Protein AF-A0A0C2MZZ7-F1 (afdb_monomer)

Solvent-accessible surface area (backbone atoms only — not comparable to full-atom values): 11655 Å² total; per-residue (Å²): 93,42,81,42,84,56,94,49,72,68,59,16,51,52,43,16,50,56,38,22,68,76,40,70,79,83,64,80,64,39,96,65,27,15,50,76,59,73,41,75,36,74,39,94,74,30,38,38,40,39,39,51,42,62,76,90,67,34,74,51,47,54,72,71,56,45,56,50,32,58,76,76,57,47,49,12,35,38,42,50,78,45,64,66,79,82,49,58,69,52,52,53,54,34,50,54,48,44,49,59,17,58,68,50,61,53,59,48,6,46,74,60,23,37,73,34,65,48,66,41,77,92,61,78,49,48,82,41,80,76,21,74,37,52,72,67,35,35,50,56,40,50,54,58,54,66,73,55,74,70,84,61,75,76,68,78,76,49,97,65,75,73,80,77,70,69,48,88,68,82,71,87,55,78,68,56,68,70,53,60,65,56,56,57,56,52,54,48,54,54,52,36,63,75,65,71,59,76,133

Sequence (199 aa):
MGIGDAVEKNDAIILARDNAVKNLHKVPLQSNHSLIHRVKTKMNRLHISFDPRPDGYGLRCHRIIKSMCKVIGIRNLHARLLGNSRKTISIVQATIQAFATQETNEELAERTGCYVVQMKPEYFNLPEIVAIPSKENILRAKDRRNETFDYDFTRQLDPYQGLHRPKRVVLHDRTTKRWKGGVRRMRYIIKEVIRGRRY

Structure (mmCIF, N/CA/C/O backbone):
data_AF-A0A0C2MZZ7-F1
#
_entry.id   AF-A0A0C2MZZ7-F1
#
loop_
_atom_site.group_PDB
_atom_site.id
_atom_site.type_symbol
_atom_site.label_atom_id
_atom_site.label_alt_id
_atom_site.label_comp_id
_atom_site.label_asym_id
_atom_site.label_entity_id
_atom_site.label_seq_id
_atom_site.pdbx_PDB_ins_code
_atom_site.Cartn_x
_atom_site.Cartn_y
_atom_site.Cartn_z
_atom_site.occupancy
_atom_site.B_iso_or_equiv
_atom_site.auth_seq_id
_atom_site.auth_comp_id
_atom_site.auth_asym_id
_atom_site.auth_atom_id
_atom_site.pdbx_PDB_model_num
ATOM 1 N N . MET A 1 1 ? 7.486 -7.821 -6.786 1.00 85.31 1 MET A N 1
ATOM 2 C CA . MET A 1 1 ? 8.497 -7.080 -7.597 1.00 85.31 1 MET A CA 1
ATOM 3 C C . MET A 1 1 ? 9.627 -8.029 -7.942 1.00 85.31 1 MET A C 1
ATOM 5 O O . MET A 1 1 ? 10.094 -8.718 -7.046 1.00 85.31 1 MET A O 1
ATOM 9 N N . GLY A 1 2 ? 10.066 -8.059 -9.200 1.00 91.12 2 GLY A N 1
ATOM 10 C CA . GLY A 1 2 ? 11.205 -8.862 -9.646 1.00 91.12 2 GLY A CA 1
ATOM 11 C C . GLY A 1 2 ? 12.279 -7.987 -10.281 1.00 91.12 2 GLY A C 1
ATOM 12 O O . GLY A 1 2 ? 11.962 -6.980 -10.909 1.00 91.12 2 GLY A O 1
ATOM 13 N N . ILE A 1 3 ? 13.542 -8.358 -10.081 1.00 92.94 3 ILE A N 1
ATOM 14 C CA . ILE A 1 3 ? 14.684 -7.823 -10.828 1.00 92.94 3 ILE A CA 1
ATOM 15 C C . ILE A 1 3 ? 15.256 -9.009 -11.602 1.00 92.94 3 ILE A C 1
ATOM 17 O O . ILE A 1 3 ? 15.435 -10.079 -11.016 1.00 92.94 3 ILE A O 1
ATOM 21 N N . GLY A 1 4 ? 15.472 -8.829 -12.900 1.00 94.00 4 GLY A N 1
ATOM 22 C CA . GLY A 1 4 ? 16.166 -9.774 -13.767 1.00 94.00 4 GLY A CA 1
ATOM 23 C C . GLY A 1 4 ? 17.461 -9.134 -14.243 1.00 94.00 4 GLY A C 1
ATOM 24 O O . GLY A 1 4 ? 17.469 -7.944 -14.555 1.00 94.00 4 GLY A O 1
ATOM 25 N N . ASP A 1 5 ? 18.536 -9.908 -14.233 1.00 93.94 5 ASP A N 1
ATOM 26 C CA . ASP A 1 5 ? 19.850 -9.509 -14.723 1.00 93.94 5 ASP A CA 1
ATOM 27 C C . ASP A 1 5 ? 20.337 -10.624 -15.652 1.00 93.94 5 ASP A C 1
ATOM 29 O O . ASP A 1 5 ? 20.355 -11.788 -15.245 1.00 93.94 5 ASP A O 1
ATOM 33 N N . ALA A 1 6 ? 20.603 -10.284 -16.909 1.00 95.75 6 ALA A N 1
ATOM 34 C CA . ALA A 1 6 ? 21.007 -11.206 -17.966 1.00 95.75 6 ALA A CA 1
ATOM 35 C C . ALA A 1 6 ? 21.770 -10.435 -19.053 1.00 95.75 6 ALA A C 1
ATOM 37 O O . ALA A 1 6 ? 21.659 -9.211 -19.144 1.00 95.75 6 ALA A O 1
ATOM 38 N N . VAL A 1 7 ? 22.529 -11.158 -19.881 1.00 96.25 7 VAL A N 1
ATOM 39 C CA . VAL A 1 7 ? 23.299 -10.566 -20.987 1.00 96.25 7 VAL A CA 1
ATOM 40 C C . VAL A 1 7 ? 22.359 -10.036 -22.072 1.00 96.25 7 VAL A C 1
ATOM 42 O O . VAL A 1 7 ? 22.510 -8.902 -22.525 1.00 96.25 7 VAL A O 1
ATOM 45 N N . GLU A 1 8 ? 21.350 -10.827 -22.447 1.00 96.81 8 GLU A N 1
ATOM 46 C CA . GLU A 1 8 ? 20.324 -10.411 -23.397 1.00 96.81 8 GLU A CA 1
ATOM 47 C C . GLU A 1 8 ? 19.130 -9.737 -22.715 1.00 96.81 8 GLU A C 1
ATOM 49 O O . GLU A 1 8 ? 18.651 -10.129 -21.647 1.00 96.81 8 GLU A O 1
ATOM 54 N N . LYS A 1 9 ? 18.587 -8.720 -23.389 1.00 96.25 9 LYS A N 1
ATOM 55 C CA . LYS A 1 9 ? 17.468 -7.925 -22.873 1.00 96.25 9 LYS A CA 1
ATOM 56 C C . LYS A 1 9 ? 16.185 -8.746 -22.704 1.00 96.25 9 LYS A C 1
ATOM 58 O O . LYS A 1 9 ? 15.453 -8.520 -21.741 1.00 96.25 9 LYS A O 1
ATOM 63 N N . ASN A 1 10 ? 15.891 -9.655 -23.634 1.00 96.69 10 ASN A N 1
ATOM 64 C CA . ASN A 1 10 ? 14.658 -10.446 -23.606 1.00 96.69 10 ASN A CA 1
ATOM 65 C C . ASN A 1 10 ? 14.659 -11.415 -22.419 1.00 96.69 10 ASN A C 1
ATOM 67 O O . ASN A 1 10 ? 13.691 -11.454 -21.656 1.00 96.69 10 ASN A O 1
ATOM 71 N N . ASP A 1 11 ? 15.787 -12.082 -22.191 1.00 97.06 11 ASP A N 1
ATOM 72 C CA . ASP A 1 11 ? 15.981 -12.977 -21.051 1.00 97.06 11 ASP A CA 1
ATOM 73 C C . ASP A 1 11 ? 15.862 -12.235 -19.718 1.00 97.06 11 ASP A C 1
ATOM 75 O O . ASP A 1 11 ? 15.198 -12.709 -18.793 1.00 97.06 11 ASP A O 1
ATOM 79 N N . ALA A 1 12 ? 16.411 -11.017 -19.624 1.00 97.12 12 ALA A N 1
ATOM 80 C CA . ALA A 1 12 ? 16.273 -10.188 -18.428 1.00 97.12 12 ALA A CA 1
ATOM 81 C C . ALA A 1 12 ? 14.802 -9.843 -18.120 1.00 97.12 12 ALA A C 1
ATOM 83 O O . ALA A 1 12 ? 14.407 -9.809 -16.950 1.00 97.12 12 ALA A O 1
ATOM 84 N N . ILE A 1 13 ? 13.974 -9.611 -19.147 1.00 96.19 13 ILE A N 1
ATOM 85 C CA . ILE A 1 13 ? 12.538 -9.326 -18.988 1.00 96.19 13 ILE A CA 1
ATOM 86 C C . ILE A 1 13 ? 11.788 -10.570 -18.500 1.00 96.19 13 ILE A C 1
ATOM 88 O O . ILE A 1 13 ? 10.978 -10.460 -17.574 1.00 96.19 13 ILE A O 1
ATOM 92 N N . ILE A 1 14 ? 12.071 -11.741 -19.079 1.00 96.81 14 ILE A N 1
ATOM 93 C CA . ILE A 1 14 ? 11.469 -13.019 -18.667 1.00 96.81 14 ILE A CA 1
ATOM 94 C C . ILE A 1 14 ? 11.831 -13.308 -17.207 1.00 96.81 14 ILE A C 1
ATOM 96 O O . ILE A 1 14 ? 10.948 -13.494 -16.369 1.00 96.81 14 ILE 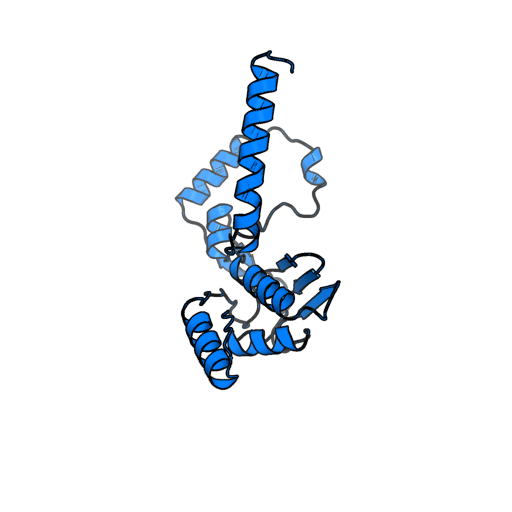A O 1
ATOM 100 N N . LEU A 1 15 ? 13.114 -13.198 -16.859 1.00 96.56 15 LEU A N 1
ATOM 101 C CA . LEU A 1 15 ? 13.585 -13.415 -15.494 1.00 96.56 15 LEU A CA 1
ATOM 102 C C . LEU A 1 15 ? 12.966 -12.416 -14.502 1.00 96.56 15 LEU A C 1
ATOM 104 O O . LEU A 1 15 ? 12.596 -12.779 -13.381 1.00 96.56 15 LEU A O 1
ATOM 108 N N . ALA A 1 16 ? 12.818 -11.148 -14.899 1.00 96.44 16 ALA A N 1
ATOM 109 C CA . ALA A 1 16 ? 12.157 -10.138 -14.077 1.00 96.44 16 ALA A CA 1
ATOM 110 C C . ALA A 1 16 ? 10.672 -10.465 -13.851 1.00 96.44 16 ALA A C 1
ATOM 112 O O . ALA A 1 16 ? 10.182 -10.292 -12.729 1.00 96.44 16 ALA A O 1
ATOM 113 N N . ARG A 1 17 ? 9.968 -10.960 -14.880 1.00 96.31 17 ARG A N 1
ATOM 114 C CA . ARG A 1 17 ? 8.571 -11.409 -14.792 1.00 96.31 17 ARG A CA 1
ATOM 115 C C . ARG A 1 17 ? 8.436 -12.583 -13.828 1.00 96.31 17 ARG A C 1
ATOM 117 O O . ARG A 1 17 ? 7.638 -12.498 -12.894 1.00 96.31 17 ARG A O 1
ATOM 124 N N . ASP A 1 18 ? 9.253 -13.617 -13.984 1.00 96.31 18 ASP A N 1
ATOM 125 C CA . ASP A 1 18 ? 9.196 -14.819 -13.143 1.00 96.31 18 ASP A CA 1
ATOM 126 C C . ASP A 1 18 ? 9.495 -14.492 -11.678 1.00 96.31 18 ASP A C 1
ATOM 128 O O . ASP A 1 18 ? 8.797 -14.928 -10.757 1.00 96.31 18 ASP A O 1
ATOM 132 N N . ASN A 1 19 ? 10.486 -13.628 -11.445 1.00 95.25 19 ASN A N 1
ATOM 133 C CA . ASN A 1 19 ? 10.791 -13.125 -10.110 1.00 95.25 19 ASN A CA 1
ATOM 134 C C . ASN A 1 19 ? 9.669 -12.243 -9.543 1.00 95.25 19 ASN A C 1
ATOM 136 O O . ASN A 1 19 ? 9.494 -12.186 -8.324 1.00 95.25 19 ASN A O 1
ATOM 140 N N . ALA A 1 20 ? 8.910 -11.535 -10.382 1.00 94.56 20 ALA A N 1
ATOM 141 C CA . ALA A 1 20 ? 7.782 -10.730 -9.927 1.00 94.56 20 ALA A CA 1
ATOM 142 C C . ALA A 1 20 ? 6.603 -11.602 -9.480 1.00 94.56 20 ALA A C 1
ATOM 144 O O . ALA A 1 20 ? 6.036 -11.310 -8.428 1.00 94.56 20 ALA A O 1
ATOM 145 N N . VAL A 1 21 ? 6.298 -12.674 -10.219 1.00 94.94 21 VAL A N 1
ATOM 146 C CA . VAL A 1 21 ? 5.237 -13.645 -9.886 1.00 94.94 21 VAL A CA 1
ATOM 147 C C . VAL A 1 21 ? 5.532 -14.357 -8.564 1.00 94.94 21 VAL A C 1
ATOM 149 O O . VAL A 1 21 ? 4.640 -14.530 -7.741 1.00 94.94 21 VAL A O 1
ATOM 152 N N . LYS A 1 22 ? 6.798 -14.693 -8.300 1.00 93.19 22 LYS A N 1
ATOM 153 C CA . LYS A 1 22 ? 7.211 -15.297 -7.019 1.00 93.19 22 LYS A CA 1
ATOM 154 C C . LYS A 1 22 ? 7.076 -14.344 -5.824 1.00 93.19 22 LYS A C 1
ATOM 156 O O . LYS A 1 22 ? 6.935 -14.794 -4.694 1.00 93.19 22 LYS A O 1
ATOM 161 N N . ASN A 1 23 ? 7.129 -13.031 -6.060 1.00 90.50 23 ASN A N 1
ATOM 162 C CA . ASN A 1 23 ? 7.121 -11.991 -5.026 1.00 90.50 23 ASN A CA 1
ATOM 163 C C . ASN A 1 23 ? 5.853 -11.126 -5.117 1.00 90.50 23 ASN A C 1
ATOM 165 O O . ASN A 1 23 ? 5.934 -9.904 -5.328 1.00 90.50 23 ASN A O 1
ATOM 169 N N . LEU A 1 24 ? 4.692 -11.772 -5.003 1.00 91.00 24 LEU A N 1
ATOM 170 C CA . LEU A 1 24 ? 3.387 -11.117 -4.942 1.00 91.00 24 LEU A CA 1
ATOM 171 C C . LEU A 1 24 ? 3.045 -10.700 -3.508 1.00 91.00 24 LEU A C 1
ATOM 173 O O . LEU A 1 24 ? 3.365 -11.388 -2.542 1.00 91.00 24 LEU A O 1
ATOM 177 N N . HIS A 1 25 ? 2.372 -9.559 -3.381 1.00 90.06 25 HIS A N 1
ATOM 178 C CA . HIS A 1 25 ? 1.910 -9.025 -2.103 1.00 90.06 25 HIS A CA 1
ATOM 179 C C . HIS A 1 25 ? 0.413 -8.740 -2.190 1.00 90.06 25 HIS A C 1
ATOM 181 O O . 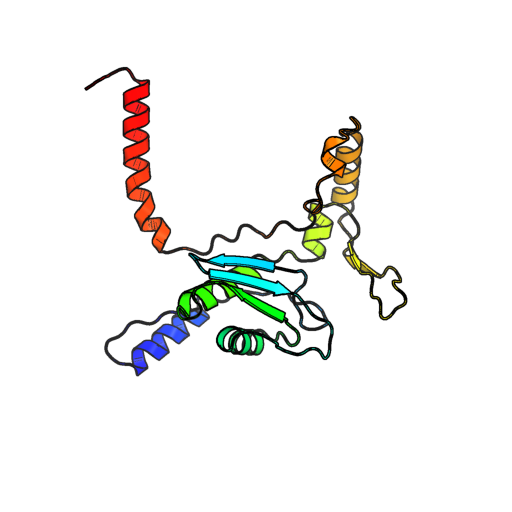HIS A 1 25 ? -0.034 -8.071 -3.121 1.00 90.06 25 HIS A O 1
ATOM 187 N N . LYS A 1 26 ? -0.352 -9.224 -1.206 1.00 90.75 26 LYS A N 1
ATOM 188 C CA . LYS A 1 26 ? -1.771 -8.889 -1.061 1.00 90.75 26 LYS A CA 1
ATOM 189 C C . LYS A 1 26 ? -1.886 -7.511 -0.410 1.00 90.75 26 LYS A C 1
ATOM 191 O O . LYS A 1 26 ? -1.340 -7.300 0.670 1.00 90.75 26 LYS A O 1
ATOM 196 N N . VAL A 1 27 ? -2.586 -6.591 -1.067 1.00 91.44 27 VAL A N 1
ATOM 197 C CA . VAL A 1 27 ? -2.843 -5.238 -0.556 1.00 91.44 27 VAL A CA 1
ATOM 198 C C . VAL A 1 27 ? -4.312 -5.142 -0.146 1.00 91.44 27 VAL A C 1
ATOM 200 O O . VAL A 1 27 ? -5.172 -5.369 -0.998 1.00 91.44 27 VAL A O 1
ATOM 203 N N . PRO A 1 28 ? -4.629 -4.830 1.124 1.00 90.81 28 PRO A N 1
ATOM 204 C CA . PRO A 1 28 ? -6.008 -4.615 1.539 1.00 90.81 28 PRO A CA 1
ATOM 205 C C . PRO A 1 28 ? -6.507 -3.248 1.047 1.00 90.81 28 PRO A C 1
ATOM 207 O O . PRO A 1 28 ? -5.863 -2.221 1.275 1.00 90.81 28 PRO A O 1
ATOM 210 N N . LEU A 1 29 ? -7.661 -3.232 0.381 1.00 91.19 29 LEU A N 1
ATOM 211 C CA . LEU A 1 29 ? -8.296 -2.027 -0.160 1.00 91.19 29 LEU A CA 1
ATOM 212 C C . LEU A 1 29 ? -9.632 -1.760 0.537 1.00 91.19 29 LEU A C 1
ATOM 214 O O . LEU A 1 29 ? -10.289 -2.689 1.001 1.00 91.19 29 LEU A O 1
ATOM 218 N N . GLN A 1 30 ? -10.029 -0.490 0.592 1.00 87.81 30 GLN A N 1
ATOM 219 C CA . GLN A 1 30 ? -11.383 -0.089 0.988 1.00 87.81 30 GLN A CA 1
ATOM 220 C C . GLN A 1 30 ? -12.371 -0.210 -0.181 1.00 87.81 30 GLN A C 1
ATOM 222 O O . GLN A 1 30 ? -11.968 -0.275 -1.344 1.00 87.81 30 GLN A O 1
ATOM 227 N N . SER A 1 31 ? -13.673 -0.158 0.120 1.00 84.69 31 SER A N 1
ATOM 228 C CA . SER A 1 31 ? -14.767 -0.245 -0.863 1.00 84.69 31 SER A CA 1
ATOM 229 C C . SER A 1 31 ? -14.697 0.825 -1.965 1.00 84.69 31 SER A C 1
ATOM 231 O O . SER A 1 31 ? -15.055 0.570 -3.108 1.00 84.69 31 SER A O 1
ATOM 233 N N . ASN A 1 32 ? -14.151 2.004 -1.660 1.00 85.81 32 ASN A N 1
ATOM 234 C CA . ASN A 1 32 ? -13.896 3.103 -2.607 1.00 85.81 32 ASN A CA 1
ATOM 235 C C . ASN A 1 32 ? -12.618 2.904 -3.458 1.00 85.81 32 ASN A C 1
ATOM 237 O O . ASN A 1 32 ? -12.120 3.830 -4.103 1.00 85.81 32 ASN A O 1
ATOM 241 N N . HIS A 1 33 ? -12.028 1.702 -3.442 1.00 90.75 33 HIS A N 1
ATOM 242 C CA . HIS A 1 33 ? -10.764 1.388 -4.115 1.00 90.75 33 HIS A CA 1
ATOM 243 C C . HIS A 1 33 ? -9.623 2.361 -3.751 1.00 90.75 33 HIS A C 1
ATOM 245 O O . HIS A 1 33 ? -8.822 2.763 -4.605 1.00 90.75 33 HIS A O 1
ATOM 251 N N . SER A 1 34 ? -9.575 2.753 -2.478 1.00 93.81 34 SER A N 1
ATOM 252 C CA . SER A 1 34 ? -8.550 3.598 -1.860 1.00 93.81 34 SER A CA 1
ATOM 253 C C . SER A 1 34 ? -7.799 2.814 -0.774 1.00 93.81 34 SER A C 1
ATOM 255 O O . SER A 1 34 ? -8.132 1.664 -0.464 1.00 93.81 34 SER A O 1
ATOM 257 N N . LEU A 1 35 ? -6.766 3.428 -0.193 1.00 93.19 35 LEU A N 1
ATOM 258 C CA . LEU A 1 35 ? -6.081 2.869 0.981 1.00 93.19 35 LEU A CA 1
ATOM 259 C C . LEU A 1 35 ? -6.936 3.046 2.241 1.00 93.19 35 LEU A C 1
ATOM 261 O O . LEU A 1 35 ? -7.735 3.971 2.325 1.00 93.19 35 LEU A O 1
ATOM 265 N N . ILE A 1 36 ? -6.717 2.203 3.253 1.00 91.50 36 ILE A N 1
ATOM 266 C CA . ILE A 1 36 ? -7.482 2.255 4.511 1.00 91.50 36 ILE A CA 1
ATOM 267 C C . ILE A 1 36 ? -7.149 3.493 5.340 1.00 91.50 36 ILE A C 1
ATOM 269 O O . ILE A 1 36 ? -8.036 4.142 5.885 1.00 91.50 36 ILE A O 1
ATOM 273 N N . HIS A 1 37 ? -5.866 3.823 5.437 1.00 89.69 37 HIS A N 1
ATOM 274 C CA . HIS A 1 37 ? -5.388 4.958 6.212 1.00 89.69 37 HIS A CA 1
ATOM 275 C C . HIS A 1 37 ? -4.226 5.641 5.499 1.00 89.69 37 HIS A C 1
ATOM 277 O O . HIS A 1 37 ? -3.687 5.164 4.497 1.00 89.69 37 HIS A O 1
ATOM 283 N N . ARG A 1 38 ? -3.834 6.792 6.037 1.00 91.50 38 ARG A N 1
ATOM 284 C CA . ARG A 1 38 ? -2.675 7.541 5.572 1.00 91.50 38 ARG A CA 1
ATOM 285 C C . ARG A 1 38 ? -1.386 6.795 5.908 1.00 91.50 38 ARG A C 1
ATOM 287 O O . ARG A 1 38 ? -1.088 6.586 7.080 1.00 91.50 38 ARG A O 1
ATOM 294 N N . VAL A 1 39 ? -0.568 6.490 4.903 1.00 90.50 39 VAL A N 1
ATOM 295 C CA . VAL A 1 39 ? 0.695 5.761 5.093 1.00 90.50 39 VAL A CA 1
ATOM 296 C C . VAL A 1 39 ? 1.882 6.653 4.754 1.00 90.50 39 VAL A C 1
ATOM 298 O O . VAL A 1 39 ? 1.937 7.273 3.694 1.00 90.50 39 VAL A O 1
ATOM 301 N N . LYS A 1 40 ? 2.877 6.699 5.640 1.00 91.81 40 LYS A N 1
ATOM 302 C CA . LYS A 1 40 ? 4.162 7.360 5.386 1.00 91.81 40 LYS A CA 1
ATOM 303 C C . LYS A 1 40 ? 5.260 6.310 5.360 1.00 91.81 40 LYS A C 1
ATOM 305 O O . LYS A 1 40 ? 5.366 5.500 6.273 1.00 91.81 40 LYS A O 1
ATOM 310 N N . THR A 1 41 ? 6.098 6.348 4.332 1.00 91.69 41 THR A N 1
ATOM 311 C CA . THR A 1 41 ? 7.239 5.440 4.198 1.00 91.69 41 THR A CA 1
ATOM 312 C C . THR A 1 41 ? 8.518 6.191 3.902 1.00 91.69 41 THR A C 1
ATOM 314 O O . THR A 1 41 ? 8.527 7.239 3.253 1.00 91.69 41 THR A O 1
ATOM 317 N N . LYS A 1 42 ? 9.618 5.628 4.398 1.00 89.12 42 LYS A N 1
ATOM 318 C CA . LYS A 1 42 ? 10.970 6.098 4.136 1.00 89.12 42 LYS A CA 1
ATOM 319 C C . LYS A 1 42 ? 11.782 4.940 3.581 1.00 89.12 42 LYS A C 1
ATOM 321 O O . LYS A 1 42 ? 11.862 3.891 4.210 1.00 89.12 42 LYS A O 1
ATOM 326 N N . MET A 1 43 ? 12.414 5.160 2.436 1.00 86.69 43 MET A N 1
ATOM 327 C CA . MET A 1 43 ? 13.352 4.223 1.829 1.00 86.69 43 MET A CA 1
ATOM 328 C C . MET A 1 43 ? 14.622 4.985 1.469 1.00 86.69 43 MET A C 1
ATOM 330 O O . MET A 1 43 ? 14.616 5.850 0.593 1.00 86.69 43 MET A O 1
ATOM 334 N N . ASN A 1 44 ? 15.735 4.700 2.141 1.00 86.50 44 ASN A N 1
ATOM 335 C CA . ASN A 1 44 ? 16.972 5.474 1.999 1.00 86.50 44 ASN A CA 1
ATOM 336 C C . ASN A 1 44 ? 16.744 6.985 2.263 1.00 86.50 44 ASN A C 1
ATOM 338 O O . ASN A 1 44 ? 16.323 7.376 3.351 1.00 86.50 44 ASN A O 1
ATOM 342 N N . ARG A 1 45 ? 17.024 7.837 1.263 1.00 87.88 45 ARG A N 1
ATOM 343 C CA . ARG A 1 45 ? 16.801 9.300 1.273 1.00 87.88 45 ARG A CA 1
ATOM 344 C C . ARG A 1 45 ? 15.454 9.714 0.658 1.00 87.88 45 ARG A C 1
ATOM 346 O O . ARG A 1 45 ? 15.244 10.890 0.378 1.00 87.88 45 ARG A O 1
ATOM 353 N N . LEU A 1 46 ? 14.586 8.752 0.362 1.00 91.69 46 LEU A N 1
ATOM 354 C CA . LEU A 1 46 ? 13.273 8.968 -0.232 1.00 91.69 46 LEU A CA 1
ATOM 355 C C . LEU A 1 46 ? 12.205 8.885 0.858 1.00 91.69 46 LEU A C 1
ATOM 357 O O . LEU A 1 46 ? 12.177 7.921 1.622 1.00 91.69 46 LEU A O 1
ATOM 361 N N . HIS A 1 47 ? 11.312 9.865 0.888 1.00 93.44 47 HIS A N 1
ATOM 362 C CA . HIS A 1 47 ? 10.151 9.905 1.765 1.00 93.44 47 HIS A CA 1
ATOM 363 C C . HIS A 1 47 ? 8.894 9.990 0.904 1.00 93.44 47 HIS A C 1
ATOM 365 O O . HIS A 1 47 ? 8.773 10.890 0.074 1.00 93.44 47 HIS A O 1
ATOM 371 N N . ILE A 1 48 ? 7.960 9.059 1.081 1.00 95.00 48 ILE A N 1
ATOM 372 C CA . ILE A 1 48 ? 6.685 9.075 0.364 1.00 95.00 48 ILE A CA 1
ATOM 373 C C . ILE A 1 48 ? 5.550 9.070 1.379 1.00 95.00 48 ILE A C 1
ATOM 375 O O . ILE A 1 48 ? 5.515 8.237 2.285 1.00 95.00 48 ILE A O 1
ATOM 379 N N . SER A 1 49 ? 4.615 9.999 1.211 1.00 95.25 49 SER A N 1
ATOM 380 C CA . SER A 1 49 ? 3.346 10.006 1.930 1.00 95.25 49 SER A CA 1
ATOM 381 C C . SER A 1 49 ? 2.205 9.685 0.976 1.00 95.25 49 SER A C 1
ATOM 383 O O . SER A 1 49 ? 2.057 10.345 -0.055 1.00 95.25 49 SER A O 1
ATOM 385 N N . PHE A 1 50 ? 1.402 8.700 1.353 1.00 95.56 50 PHE A N 1
ATOM 386 C CA . PHE A 1 50 ? 0.192 8.270 0.676 1.00 95.56 50 PHE A CA 1
ATOM 387 C C . PHE A 1 50 ? -1.011 8.703 1.499 1.00 95.56 50 PHE A C 1
ATOM 389 O O . PHE A 1 50 ? -1.136 8.326 2.666 1.00 95.56 50 PHE A O 1
ATOM 396 N N . ASP A 1 51 ? -1.888 9.481 0.882 1.00 94.44 51 ASP A N 1
ATOM 397 C CA . ASP A 1 51 ? -3.123 9.949 1.487 1.00 94.44 51 ASP A CA 1
ATOM 398 C C . ASP A 1 51 ? -4.302 9.331 0.711 1.00 94.44 51 ASP A C 1
ATOM 400 O O . ASP A 1 51 ? -4.412 9.578 -0.501 1.00 94.44 51 ASP A O 1
ATOM 404 N N . PRO A 1 52 ? -5.169 8.528 1.359 1.00 93.50 52 PRO A N 1
ATOM 405 C CA . PRO A 1 52 ? -6.384 8.038 0.724 1.00 93.50 52 PRO A CA 1
ATOM 406 C C . PRO A 1 52 ? -7.327 9.200 0.418 1.00 93.50 52 PRO A C 1
ATOM 408 O O . PRO A 1 52 ? -7.366 10.208 1.130 1.00 93.50 52 PRO A O 1
ATOM 411 N N . ARG A 1 53 ? -8.057 9.074 -0.687 1.00 94.31 53 ARG A N 1
ATOM 412 C CA . ARG A 1 53 ? -8.988 10.094 -1.182 1.00 94.31 53 ARG A CA 1
ATOM 413 C C . ARG A 1 53 ? -10.354 9.481 -1.501 1.00 94.31 53 ARG A C 1
ATOM 415 O O . ARG A 1 53 ? -10.391 8.279 -1.781 1.00 94.31 53 ARG A O 1
ATOM 422 N N . PRO A 1 54 ? -11.434 10.285 -1.430 1.00 92.06 54 PRO A N 1
ATOM 423 C CA . PRO A 1 54 ? -12.784 9.840 -1.759 1.00 92.06 54 PRO A CA 1
ATOM 424 C C . PRO A 1 54 ? -12.920 9.498 -3.246 1.00 92.06 54 PRO A C 1
ATOM 426 O O . PRO A 1 54 ? -12.025 9.773 -4.056 1.00 92.06 54 PRO A O 1
ATOM 429 N N . ASP A 1 55 ? -14.053 8.892 -3.588 1.00 91.62 55 ASP A N 1
ATOM 430 C CA . ASP A 1 55 ? -14.378 8.537 -4.964 1.00 91.62 55 ASP A CA 1
ATOM 431 C C . ASP A 1 55 ? -14.440 9.767 -5.879 1.00 91.62 55 ASP A C 1
ATOM 433 O O . ASP A 1 55 ? -14.808 10.865 -5.470 1.00 91.62 55 ASP A O 1
ATOM 437 N N . GLY A 1 56 ? -14.005 9.592 -7.129 1.00 91.69 56 GLY A N 1
ATOM 438 C CA . GLY A 1 56 ? -13.942 10.666 -8.126 1.00 91.69 56 GLY A CA 1
ATOM 439 C C . GLY A 1 56 ? -12.668 11.520 -8.087 1.00 91.69 56 GLY A C 1
ATOM 440 O O . GLY A 1 56 ? -12.438 12.302 -9.007 1.00 91.69 56 GLY A O 1
ATOM 441 N N . TYR A 1 57 ? -11.787 11.357 -7.093 1.00 94.44 57 TYR A N 1
ATOM 442 C CA . TYR A 1 57 ? -10.533 12.124 -7.029 1.00 94.44 57 TYR A CA 1
ATOM 443 C C . TYR A 1 57 ? -9.501 11.697 -8.090 1.00 94.44 57 TYR A C 1
ATOM 445 O O . TYR A 1 57 ? -8.753 12.528 -8.620 1.00 94.44 57 TYR A O 1
ATOM 453 N N . GLY A 1 58 ? -9.440 10.393 -8.381 1.00 95.25 58 GLY A N 1
ATOM 454 C CA . GLY A 1 58 ? -8.474 9.795 -9.301 1.00 95.25 58 GLY A CA 1
ATOM 455 C C . GLY A 1 58 ? -7.056 9.643 -8.727 1.00 95.25 58 GLY A C 1
ATOM 456 O O . GLY A 1 58 ? -6.811 9.748 -7.524 1.00 95.25 58 GLY A O 1
ATOM 457 N N . LEU A 1 59 ? -6.084 9.382 -9.609 1.00 96.81 59 LEU A N 1
ATOM 458 C CA . LEU A 1 59 ? -4.680 9.152 -9.239 1.00 96.81 59 LEU A CA 1
ATOM 459 C C . LEU A 1 59 ? -3.821 10.406 -9.449 1.00 96.81 59 LEU A C 1
ATOM 461 O O . LEU A 1 59 ? -3.392 10.690 -10.575 1.00 96.81 59 LEU A O 1
ATOM 465 N N . ARG A 1 60 ? -3.499 11.109 -8.355 1.00 96.12 60 ARG A N 1
ATOM 466 C CA . ARG A 1 60 ? -2.570 12.255 -8.338 1.00 96.12 60 ARG A CA 1
ATOM 467 C C . ARG A 1 60 ? -1.267 11.855 -7.655 1.00 96.12 60 ARG A C 1
ATOM 469 O O . ARG A 1 60 ? -1.081 12.019 -6.449 1.00 96.12 60 ARG A O 1
ATOM 476 N N . CYS A 1 61 ? -0.385 11.237 -8.434 1.00 95.25 61 CYS A N 1
ATOM 477 C CA . CYS A 1 61 ? 0.853 10.630 -7.950 1.00 95.25 61 CYS A CA 1
ATOM 478 C C . CYS A 1 61 ? 1.968 10.718 -9.003 1.00 95.25 61 CYS A C 1
ATOM 480 O O . CYS A 1 61 ? 1.716 10.967 -10.183 1.00 95.25 61 CYS A O 1
ATOM 482 N N . HIS A 1 62 ? 3.202 10.410 -8.592 1.00 95.25 62 HIS A N 1
ATOM 483 C CA . HIS A 1 62 ? 4.328 10.208 -9.508 1.00 95.25 62 HIS A CA 1
ATOM 484 C C . HIS A 1 62 ? 4.035 9.103 -10.547 1.00 95.25 62 HIS A C 1
ATOM 486 O O . HIS A 1 62 ? 3.396 8.103 -10.217 1.00 95.25 62 HIS A O 1
ATOM 492 N N . ARG A 1 63 ? 4.562 9.226 -11.779 1.00 95.31 63 ARG A N 1
ATOM 493 C CA . ARG A 1 63 ? 4.260 8.317 -12.911 1.00 95.31 63 ARG A CA 1
ATOM 494 C C . ARG A 1 63 ? 4.420 6.824 -12.592 1.00 95.31 63 ARG A C 1
ATOM 496 O O . ARG A 1 63 ? 3.569 6.026 -12.955 1.00 95.31 63 ARG A O 1
ATOM 503 N N . ILE A 1 64 ? 5.474 6.460 -11.856 1.00 95.19 64 ILE A N 1
ATOM 504 C CA . ILE A 1 64 ? 5.764 5.065 -11.475 1.00 95.19 64 ILE A CA 1
ATOM 505 C C . ILE A 1 64 ? 4.693 4.545 -10.510 1.00 95.19 64 ILE A C 1
ATOM 507 O O . ILE A 1 64 ? 4.178 3.444 -10.679 1.00 95.19 64 ILE A O 1
ATOM 511 N N . ILE A 1 65 ? 4.326 5.366 -9.522 1.00 96.12 65 ILE A N 1
ATOM 512 C CA . ILE A 1 65 ? 3.289 5.050 -8.533 1.00 96.12 65 ILE A CA 1
ATOM 513 C C . ILE A 1 65 ? 1.944 4.900 -9.238 1.00 96.12 65 ILE A C 1
ATOM 515 O O . ILE A 1 65 ? 1.238 3.932 -8.992 1.00 96.12 65 ILE A O 1
ATOM 519 N N . LYS A 1 66 ? 1.639 5.790 -10.189 1.00 96.56 66 LYS A N 1
ATOM 520 C CA . LYS A 1 66 ? 0.420 5.721 -11.000 1.00 96.56 66 LYS A CA 1
ATOM 521 C C . LYS A 1 66 ? 0.305 4.388 -11.749 1.00 96.56 66 LYS A C 1
ATOM 523 O O . LYS A 1 66 ? -0.760 3.782 -11.716 1.00 96.56 66 LYS A O 1
ATOM 528 N N . SER A 1 67 ? 1.381 3.905 -12.376 1.00 96.44 67 SER A N 1
ATOM 529 C CA . SER A 1 67 ? 1.380 2.596 -13.048 1.00 96.44 67 SER A CA 1
ATOM 530 C C . SER A 1 67 ? 1.177 1.433 -12.074 1.00 96.44 67 SER A C 1
ATOM 532 O O . SER A 1 67 ? 0.416 0.521 -12.375 1.00 96.44 67 SER A O 1
ATOM 534 N N . MET A 1 68 ? 1.792 1.479 -10.888 1.00 95.69 68 MET A N 1
ATOM 535 C CA . MET A 1 68 ? 1.586 0.446 -9.864 1.00 95.69 68 MET A CA 1
ATOM 536 C C . MET A 1 68 ? 0.154 0.439 -9.328 1.00 95.69 68 MET A C 1
ATOM 538 O O . MET A 1 68 ? -0.454 -0.621 -9.242 1.00 95.69 68 MET A O 1
ATOM 542 N N . CYS A 1 69 ? -0.415 1.609 -9.027 1.00 95.69 69 CYS A N 1
ATOM 543 C CA . CYS A 1 69 ? -1.797 1.731 -8.563 1.00 95.69 69 CYS A CA 1
ATOM 544 C C . CYS A 1 69 ? -2.797 1.163 -9.575 1.00 95.69 69 CYS A C 1
ATOM 546 O O . CYS A 1 69 ? -3.735 0.485 -9.166 1.00 95.69 69 CYS A O 1
ATOM 548 N N . LYS A 1 70 ? -2.559 1.357 -10.880 1.00 95.25 70 LYS A N 1
ATOM 549 C CA . LYS A 1 70 ? -3.377 0.748 -11.939 1.00 95.25 70 LYS A CA 1
ATOM 550 C C . LYS A 1 70 ? -3.352 -0.781 -11.897 1.00 95.25 70 LYS A C 1
ATOM 552 O O . LYS A 1 70 ? -4.401 -1.390 -12.038 1.00 95.25 70 LYS A O 1
ATOM 557 N N . VAL A 1 71 ? -2.182 -1.387 -11.681 1.00 93.81 71 VAL A N 1
ATOM 558 C CA . VAL A 1 71 ? -2.040 -2.853 -11.584 1.00 93.81 71 VAL A CA 1
ATOM 559 C C . VAL A 1 71 ? -2.686 -3.397 -10.308 1.00 93.81 71 VAL A C 1
ATOM 561 O O . VAL A 1 71 ? -3.282 -4.465 -10.332 1.00 93.81 71 VAL A O 1
ATOM 564 N N . ILE A 1 72 ? -2.588 -2.663 -9.197 1.00 94.31 72 ILE A N 1
ATOM 565 C CA . ILE A 1 72 ? -3.188 -3.060 -7.912 1.00 94.31 72 ILE A CA 1
ATOM 566 C C . ILE A 1 72 ? -4.718 -2.890 -7.926 1.00 94.31 72 ILE A C 1
ATOM 568 O O . ILE A 1 72 ? -5.414 -3.588 -7.197 1.00 94.31 72 ILE A O 1
ATOM 572 N N . GLY A 1 73 ? -5.248 -1.970 -8.738 1.00 94.12 73 GLY A N 1
ATOM 573 C CA . GLY A 1 73 ? -6.674 -1.627 -8.767 1.00 94.12 73 GLY A CA 1
ATOM 574 C C . GLY A 1 73 ? -7.064 -0.473 -7.834 1.00 94.12 73 GLY A C 1
ATOM 575 O O . GLY A 1 73 ? -8.237 -0.325 -7.493 1.00 94.12 73 GLY A O 1
ATOM 576 N N . ILE A 1 74 ? -6.097 0.357 -7.425 1.00 95.62 74 ILE A N 1
ATOM 577 C CA . ILE A 1 74 ? -6.349 1.587 -6.661 1.00 95.62 74 ILE A CA 1
ATOM 578 C C . ILE A 1 74 ? -6.800 2.675 -7.634 1.00 95.62 74 ILE A C 1
ATOM 580 O O . ILE A 1 74 ? -6.080 3.000 -8.584 1.00 95.62 74 ILE A O 1
ATOM 584 N N . ARG A 1 75 ? -7.972 3.264 -7.380 1.00 95.06 75 ARG A N 1
ATOM 585 C CA . ARG A 1 75 ? -8.569 4.302 -8.239 1.00 95.06 75 ARG A CA 1
ATOM 586 C C . ARG A 1 75 ? -8.312 5.711 -7.716 1.00 95.06 75 ARG A C 1
ATOM 588 O O . ARG A 1 75 ? -8.029 6.609 -8.507 1.00 95.06 75 ARG A O 1
ATOM 595 N N . ASN A 1 76 ? -8.347 5.884 -6.398 1.00 95.25 76 ASN A N 1
ATOM 596 C CA . ASN A 1 76 ? -8.278 7.190 -5.751 1.00 95.25 76 ASN A CA 1
ATOM 597 C C . ASN A 1 76 ? -7.081 7.240 -4.805 1.00 95.25 76 ASN A C 1
ATOM 599 O O . ASN A 1 76 ? -7.028 6.510 -3.820 1.00 95.25 76 ASN A O 1
ATOM 603 N N . LEU A 1 77 ? -6.091 8.081 -5.111 1.00 95.88 77 LEU A N 1
ATOM 604 C CA . LEU A 1 77 ? -4.904 8.221 -4.270 1.00 95.88 77 LEU A CA 1
ATOM 605 C C . LEU A 1 77 ? -4.209 9.557 -4.508 1.00 95.88 77 LEU A C 1
ATOM 607 O O . LEU A 1 77 ? -3.995 9.975 -5.650 1.00 95.88 77 LEU A O 1
ATOM 611 N N . HIS A 1 78 ? -3.776 10.182 -3.417 1.00 96.81 78 HIS A N 1
ATOM 612 C CA . HIS A 1 78 ? -2.817 11.274 -3.457 1.00 96.81 78 HIS A CA 1
ATOM 613 C C . HIS A 1 78 ? -1.475 10.784 -2.907 1.00 96.81 78 HIS A C 1
ATOM 615 O O . HIS A 1 78 ? -1.411 10.241 -1.806 1.00 96.81 78 HIS A O 1
ATOM 621 N N . ALA A 1 79 ? -0.391 10.969 -3.662 1.00 96.56 79 ALA A N 1
ATOM 622 C CA . ALA A 1 79 ? 0.944 10.589 -3.209 1.00 96.56 79 ALA A CA 1
ATOM 623 C C . ALA A 1 79 ? 1.928 11.737 -3.403 1.00 96.56 79 ALA A C 1
ATOM 625 O O . ALA A 1 79 ? 2.194 12.160 -4.531 1.00 96.56 79 ALA A O 1
ATOM 626 N N . ARG A 1 80 ? 2.520 12.188 -2.296 1.00 95.25 80 ARG A N 1
ATOM 627 C CA . ARG A 1 80 ? 3.593 13.182 -2.299 1.00 95.25 80 ARG A CA 1
ATOM 628 C C . ARG A 1 80 ? 4.926 12.482 -2.091 1.00 95.25 80 ARG A C 1
ATOM 630 O O . ARG A 1 80 ? 5.116 11.754 -1.119 1.00 95.25 80 ARG A O 1
ATOM 637 N N . LEU A 1 81 ? 5.845 12.720 -3.018 1.00 94.88 81 LEU A N 1
ATOM 638 C CA . LEU A 1 81 ? 7.200 12.188 -2.995 1.00 94.88 81 LEU A CA 1
ATOM 639 C C . LEU A 1 81 ? 8.170 13.317 -2.651 1.00 94.88 81 LEU A C 1
ATOM 641 O O . LEU A 1 81 ? 8.148 14.370 -3.282 1.00 94.88 81 LEU A O 1
ATOM 645 N N . LEU A 1 82 ? 9.016 13.085 -1.654 1.00 93.31 82 LEU A N 1
ATOM 646 C CA . LEU A 1 82 ? 10.055 13.998 -1.192 1.00 93.31 82 LEU A CA 1
ATOM 647 C C . LEU A 1 82 ? 11.410 13.279 -1.250 1.00 93.31 82 LEU A C 1
ATOM 649 O O . LEU A 1 82 ? 11.536 12.133 -0.814 1.00 93.31 82 LEU A O 1
ATOM 653 N N . GLY A 1 83 ? 12.432 13.943 -1.785 1.00 90.00 83 GLY A N 1
ATOM 654 C CA . GLY A 1 83 ? 13.779 13.384 -1.940 1.00 90.00 83 GLY A CA 1
ATOM 655 C C . GLY A 1 83 ? 14.101 12.949 -3.372 1.00 90.00 83 GLY A C 1
ATOM 656 O O . GLY A 1 83 ? 13.575 13.497 -4.338 1.00 90.00 83 GLY A O 1
ATOM 657 N N . ASN A 1 84 ? 15.017 11.984 -3.526 1.00 87.38 84 ASN A N 1
ATOM 658 C CA . ASN A 1 84 ? 15.560 11.621 -4.841 1.00 87.38 84 ASN A CA 1
ATOM 659 C C . ASN A 1 84 ? 14.570 10.796 -5.686 1.00 87.38 84 ASN A C 1
ATOM 661 O O . ASN A 1 84 ? 14.523 9.568 -5.591 1.00 87.38 84 ASN A O 1
ATOM 665 N N . SER A 1 85 ? 13.846 11.482 -6.570 1.00 86.12 85 SER A N 1
ATOM 666 C CA . SER A 1 85 ? 12.866 10.914 -7.504 1.00 86.12 85 SER A CA 1
ATOM 667 C C . SER A 1 85 ? 13.469 10.124 -8.674 1.00 86.12 85 SER A C 1
ATOM 669 O O . SER A 1 85 ? 12.737 9.426 -9.373 1.00 86.12 85 SER A O 1
ATOM 671 N N . 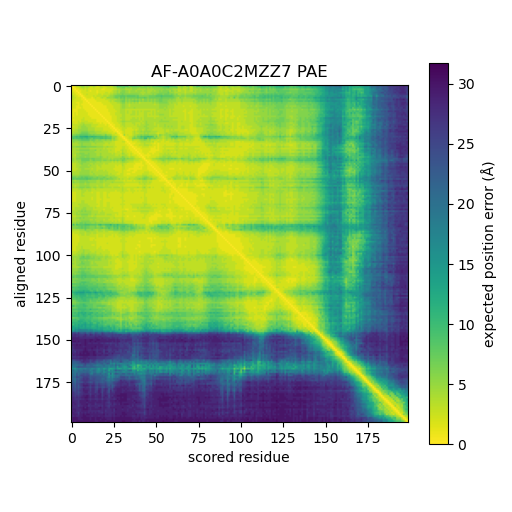ARG A 1 86 ? 14.793 10.180 -8.893 1.00 87.38 86 ARG A N 1
ATOM 672 C CA . ARG A 1 86 ? 15.454 9.469 -10.006 1.00 87.38 86 ARG A CA 1
ATOM 673 C C . ARG A 1 86 ? 15.611 7.969 -9.752 1.00 87.38 86 ARG A C 1
ATOM 675 O O . ARG A 1 86 ? 15.705 7.188 -10.694 1.00 87.38 86 ARG A O 1
ATOM 682 N N . LYS A 1 87 ? 15.646 7.539 -8.484 1.00 89.75 87 LYS A N 1
ATOM 683 C CA . LYS A 1 87 ? 15.835 6.125 -8.117 1.00 89.75 87 LYS A CA 1
ATOM 684 C C . LYS A 1 87 ? 14.516 5.346 -8.167 1.00 89.75 87 LYS A C 1
ATOM 686 O O . LYS A 1 87 ? 13.890 5.106 -7.136 1.00 89.75 87 LYS A O 1
ATOM 691 N N . THR A 1 88 ? 14.140 4.888 -9.361 1.00 91.94 88 THR A N 1
ATOM 692 C CA . THR A 1 88 ? 12.917 4.101 -9.619 1.00 91.94 88 THR A CA 1
ATOM 693 C C . THR A 1 88 ? 12.778 2.877 -8.712 1.00 91.94 88 THR A C 1
ATOM 695 O O . THR A 1 88 ? 11.719 2.674 -8.126 1.00 91.94 88 THR A O 1
ATOM 698 N N . ILE A 1 89 ? 13.853 2.103 -8.526 1.00 91.56 89 ILE A N 1
ATOM 699 C CA . ILE A 1 89 ? 13.849 0.889 -7.687 1.00 91.56 89 ILE A CA 1
ATOM 700 C C . ILE A 1 89 ? 13.420 1.213 -6.250 1.00 91.56 89 ILE A C 1
ATOM 702 O O . ILE A 1 89 ? 12.569 0.526 -5.690 1.00 91.56 89 ILE A O 1
ATOM 706 N N . SER A 1 90 ? 13.947 2.296 -5.670 1.00 91.94 90 SER A N 1
ATOM 707 C CA . SER A 1 90 ? 13.600 2.709 -4.306 1.00 91.94 90 SER A CA 1
ATOM 708 C C . SER A 1 90 ? 12.156 3.196 -4.193 1.00 91.94 90 SER A C 1
ATOM 710 O O . SER A 1 90 ? 11.524 2.945 -3.173 1.00 91.94 90 SER A O 1
ATOM 712 N N . ILE A 1 91 ? 11.616 3.847 -5.231 1.00 94.62 91 ILE A N 1
ATOM 713 C CA . ILE A 1 91 ? 10.200 4.246 -5.275 1.00 94.62 91 ILE A CA 1
ATOM 714 C C . ILE A 1 91 ? 9.309 3.004 -5.237 1.00 94.62 91 ILE A C 1
ATOM 716 O O . ILE A 1 91 ? 8.406 2.929 -4.409 1.00 94.62 91 ILE A O 1
ATOM 720 N N . VAL A 1 92 ? 9.594 2.012 -6.087 1.00 94.44 92 VAL A N 1
ATOM 721 C CA . VAL A 1 92 ? 8.822 0.761 -6.151 1.00 94.44 92 VAL A CA 1
ATOM 722 C C . VAL A 1 92 ? 8.885 0.018 -4.815 1.00 94.44 92 VAL A C 1
ATOM 724 O O . VAL A 1 92 ? 7.848 -0.323 -4.251 1.00 94.44 92 VAL A O 1
ATOM 727 N N . GLN A 1 93 ? 10.078 -0.156 -4.244 1.00 92.62 93 GLN A N 1
ATOM 728 C CA . GLN A 1 93 ? 10.237 -0.827 -2.950 1.00 92.62 93 GLN A CA 1
ATOM 729 C C . GLN A 1 93 ? 9.489 -0.106 -1.823 1.00 92.62 93 GLN A C 1
ATOM 731 O O . GLN A 1 93 ? 8.777 -0.750 -1.058 1.00 92.62 93 GLN A O 1
ATO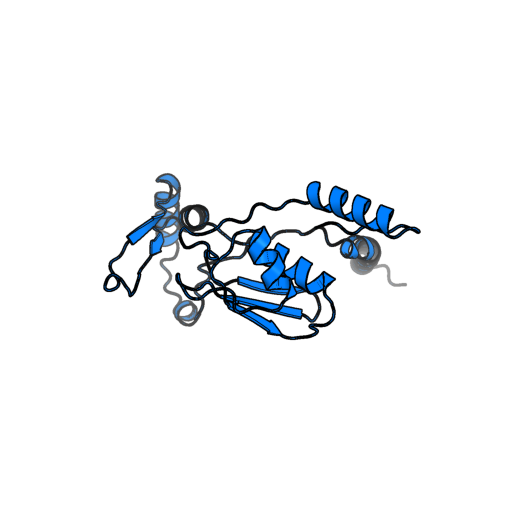M 736 N N . ALA A 1 94 ? 9.595 1.224 -1.750 1.00 93.75 94 ALA A N 1
ATOM 737 C CA . ALA A 1 94 ? 8.894 2.025 -0.749 1.00 93.75 94 ALA A CA 1
ATOM 738 C C . ALA A 1 94 ? 7.369 1.910 -0.875 1.00 93.75 94 ALA A C 1
ATOM 740 O O . ALA A 1 94 ? 6.675 1.792 0.130 1.00 93.75 94 ALA A O 1
ATOM 741 N N . THR A 1 95 ? 6.842 1.911 -2.102 1.00 94.75 95 THR A N 1
ATOM 742 C CA . THR A 1 95 ? 5.394 1.788 -2.340 1.00 94.75 95 THR A CA 1
ATOM 743 C C . THR A 1 95 ? 4.858 0.413 -1.953 1.00 94.75 95 THR A C 1
ATOM 745 O O . THR A 1 95 ? 3.837 0.327 -1.278 1.00 94.75 95 THR A O 1
ATOM 748 N N . ILE A 1 96 ? 5.580 -0.659 -2.295 1.00 93.50 96 ILE A N 1
ATOM 749 C CA . ILE A 1 96 ? 5.216 -2.022 -1.896 1.00 93.50 96 ILE A CA 1
ATOM 750 C C . ILE A 1 96 ? 5.277 -2.151 -0.376 1.00 93.50 96 ILE A C 1
ATOM 752 O O . ILE A 1 96 ? 4.368 -2.722 0.220 1.00 93.50 96 ILE A O 1
ATOM 756 N N . GLN A 1 97 ? 6.302 -1.572 0.261 1.00 91.81 97 GLN A N 1
ATOM 757 C CA . GLN A 1 97 ? 6.383 -1.525 1.717 1.00 91.81 97 GLN A CA 1
ATOM 758 C C . GLN A 1 97 ? 5.163 -0.836 2.316 1.00 91.81 97 GLN A C 1
ATOM 760 O O . GLN A 1 97 ? 4.531 -1.396 3.201 1.00 91.81 97 GLN A O 1
ATOM 765 N N . ALA A 1 98 ? 4.815 0.350 1.813 1.00 92.44 98 ALA A N 1
ATOM 766 C CA . ALA A 1 98 ? 3.701 1.140 2.322 1.00 92.44 98 ALA A CA 1
ATOM 767 C C . ALA A 1 98 ? 2.405 0.331 2.327 1.00 92.44 98 ALA A C 1
ATOM 769 O O . ALA A 1 98 ? 1.744 0.208 3.357 1.00 92.44 98 ALA A O 1
ATOM 770 N N . PHE A 1 99 ? 2.089 -0.278 1.188 1.00 92.56 99 PHE A N 1
ATOM 771 C CA . PHE A 1 99 ? 0.851 -1.026 1.012 1.00 92.56 99 PHE A CA 1
ATOM 772 C C . PHE A 1 99 ? 0.849 -2.349 1.786 1.00 92.56 99 PHE A C 1
ATOM 774 O O . PHE A 1 99 ? -0.190 -2.756 2.293 1.00 92.56 99 PHE A O 1
ATOM 781 N N . ALA A 1 100 ? 2.008 -2.993 1.951 1.00 89.81 100 ALA A N 1
ATOM 782 C CA . ALA A 1 100 ? 2.126 -4.202 2.765 1.00 89.81 100 ALA A CA 1
ATOM 783 C C . ALA A 1 100 ? 2.006 -3.923 4.275 1.00 89.81 100 ALA A C 1
ATOM 785 O O . ALA A 1 100 ? 1.549 -4.780 5.027 1.00 89.81 100 ALA A O 1
ATOM 786 N N . THR A 1 101 ? 2.429 -2.742 4.741 1.00 87.44 101 THR A N 1
ATOM 787 C CA . THR A 1 101 ? 2.414 -2.380 6.175 1.00 87.44 101 THR A CA 1
ATOM 788 C C . THR A 1 101 ? 1.038 -1.986 6.712 1.00 87.44 101 THR A C 1
ATOM 790 O O . THR A 1 101 ? 0.892 -1.745 7.910 1.00 87.44 101 THR A O 1
ATOM 793 N N . GLN A 1 102 ? 0.035 -1.913 5.843 1.00 86.12 102 GLN A N 1
ATOM 794 C CA . GLN A 1 102 ? -1.297 -1.438 6.175 1.00 86.12 102 GLN A CA 1
ATOM 795 C C . GLN A 1 102 ? -2.018 -2.400 7.144 1.00 86.12 102 GLN A C 1
ATOM 797 O O . GLN A 1 102 ? -2.133 -3.596 6.880 1.00 86.12 102 GLN A O 1
ATOM 802 N N . GLU A 1 103 ? -2.510 -1.874 8.268 1.00 87.25 103 GLU A N 1
ATOM 803 C CA . GLU A 1 103 ? -3.507 -2.527 9.128 1.00 87.25 103 GLU A CA 1
ATOM 804 C C . GLU A 1 103 ? -4.909 -2.438 8.499 1.00 87.25 103 GLU A C 1
ATOM 806 O O . GLU A 1 103 ? -5.289 -1.397 7.947 1.00 87.25 103 GLU A O 1
ATOM 811 N N . THR A 1 104 ? -5.669 -3.532 8.587 1.00 92.19 104 THR A N 1
ATOM 812 C CA . THR A 1 104 ? -7.098 -3.554 8.238 1.00 92.19 104 THR A CA 1
ATOM 813 C C . THR A 1 104 ? -7.963 -3.011 9.376 1.00 92.19 104 THR A C 1
ATOM 815 O O . THR A 1 104 ? -7.518 -2.939 10.520 1.00 92.19 104 THR A O 1
ATOM 818 N N . ASN A 1 105 ? -9.208 -2.625 9.078 1.00 91.88 105 ASN A N 1
ATOM 819 C CA . ASN A 1 105 ? -10.138 -2.137 10.104 1.00 91.88 105 ASN A CA 1
ATOM 820 C C . ASN A 1 105 ? -10.473 -3.224 11.136 1.00 91.88 105 ASN A C 1
ATOM 822 O O . ASN A 1 105 ? -10.597 -2.923 12.318 1.00 91.88 105 ASN A O 1
ATOM 826 N N . GLU A 1 106 ? -10.555 -4.482 10.703 1.00 92.81 106 GLU A N 1
ATOM 827 C CA . GLU A 1 106 ? -10.759 -5.640 11.579 1.00 92.81 106 GLU A CA 1
ATOM 828 C C . GLU A 1 106 ? -9.564 -5.840 12.515 1.00 92.81 106 GLU A C 1
ATOM 830 O O . GLU A 1 106 ? -9.720 -5.880 13.730 1.00 92.81 106 GLU A O 1
ATOM 835 N N . GLU A 1 107 ? -8.344 -5.862 11.972 1.00 91.44 107 GLU A N 1
ATOM 836 C CA . GLU A 1 107 ? -7.125 -5.980 12.783 1.00 91.44 107 GLU A CA 1
ATOM 837 C C . GLU A 1 107 ? -6.964 -4.811 13.764 1.00 91.44 107 GLU A C 1
ATOM 839 O O . GLU A 1 107 ? -6.487 -4.997 14.885 1.00 91.44 107 GLU A O 1
ATOM 844 N N . LEU A 1 108 ? -7.373 -3.605 13.361 1.00 89.69 108 LEU A N 1
ATOM 845 C CA . LEU A 1 108 ? -7.402 -2.436 14.233 1.00 89.69 108 LEU A CA 1
ATOM 846 C C . LEU A 1 108 ? -8.394 -2.621 15.387 1.00 89.69 108 LEU A C 1
ATOM 848 O O . LEU A 1 108 ? -8.040 -2.343 16.539 1.00 89.69 108 LEU A O 1
ATOM 852 N N . ALA A 1 109 ? -9.609 -3.088 15.088 1.00 90.25 109 ALA A N 1
ATOM 853 C CA . ALA A 1 109 ? -10.634 -3.363 16.088 1.00 90.25 109 ALA A CA 1
ATOM 854 C C . ALA A 1 109 ? -10.124 -4.399 17.094 1.00 90.25 109 ALA A C 1
ATOM 856 O O . ALA A 1 109 ? -10.148 -4.150 18.296 1.00 90.25 109 ALA A O 1
ATOM 857 N N . GLU A 1 110 ? -9.552 -5.506 16.619 1.00 91.56 110 GLU A N 1
ATOM 858 C CA . GLU A 1 110 ? -9.028 -6.563 17.490 1.00 91.56 110 GLU A CA 1
ATOM 859 C C . GLU A 1 110 ? -7.849 -6.096 18.349 1.00 91.56 110 GLU A C 1
ATOM 861 O O . GLU A 1 110 ? -7.786 -6.391 19.544 1.00 91.56 110 GLU A O 1
ATOM 866 N N . ARG A 1 111 ? -6.926 -5.307 17.783 1.00 86.94 111 ARG A N 1
ATOM 867 C CA . ARG A 1 111 ? -5.782 -4.775 18.538 1.00 86.94 111 ARG A CA 1
ATOM 868 C C . ARG A 1 111 ? -6.227 -3.836 19.659 1.00 86.94 111 ARG A C 1
ATOM 870 O O . ARG A 1 111 ? -5.647 -3.855 20.748 1.00 86.94 111 ARG A O 1
ATOM 877 N N . THR A 1 112 ? -7.202 -2.978 19.373 1.00 83.94 112 THR A N 1
ATOM 878 C CA . THR A 1 112 ? -7.681 -1.957 20.317 1.00 83.94 112 THR A CA 1
ATOM 879 C C . THR A 1 112 ? -8.733 -2.498 21.286 1.00 83.94 112 THR A C 1
ATOM 881 O O . THR A 1 112 ? -8.808 -2.027 22.417 1.00 83.94 112 THR A O 1
ATOM 884 N N . GLY A 1 113 ? -9.498 -3.515 20.882 1.00 86.88 113 GLY A N 1
ATOM 885 C CA . GLY A 1 113 ? -10.697 -3.984 21.580 1.00 86.88 113 GLY A CA 1
ATOM 886 C C . GLY A 1 113 ? -11.856 -2.983 21.520 1.00 86.88 113 GLY A C 1
ATOM 887 O O . GLY A 1 113 ? -12.754 -3.038 22.360 1.00 86.88 113 GLY A O 1
ATOM 888 N N . CYS A 1 114 ? -11.831 -2.060 20.553 1.00 87.38 114 CYS A N 1
ATOM 889 C CA . CYS A 1 114 ? -12.825 -1.005 20.366 1.0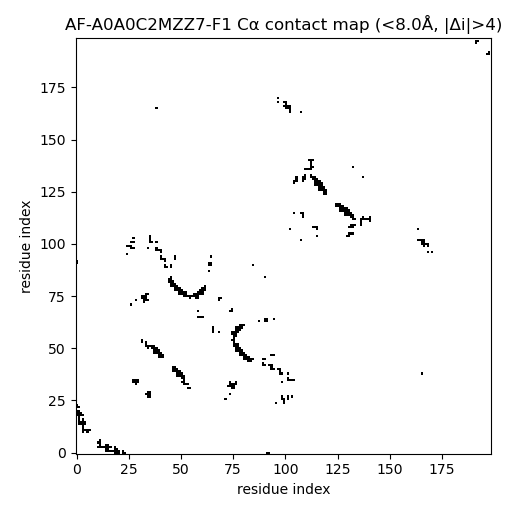0 87.38 114 CYS A CA 1
ATOM 890 C C . CYS A 1 114 ? -13.537 -1.145 19.017 1.00 87.38 114 CYS A C 1
ATOM 892 O O . CYS A 1 114 ? -12.982 -1.676 18.056 1.00 87.38 114 CYS A O 1
ATOM 894 N N . TYR A 1 115 ? -14.762 -0.624 18.940 1.00 89.31 115 TYR A N 1
ATOM 895 C CA . TYR A 1 115 ? -15.487 -0.497 17.678 1.00 89.31 115 TYR A CA 1
ATOM 896 C C . TYR A 1 115 ? -14.795 0.525 16.778 1.00 89.31 115 TYR A C 1
ATOM 898 O O . TYR A 1 115 ? -14.464 1.628 17.221 1.00 89.31 115 TYR A O 1
ATOM 906 N N . VAL A 1 116 ? -14.599 0.170 15.510 1.00 91.56 116 VAL A N 1
ATOM 907 C CA . VAL A 1 116 ? -14.080 1.100 14.504 1.00 91.56 116 VAL A CA 1
ATOM 908 C C . VAL A 1 116 ? -15.268 1.745 13.814 1.00 91.56 116 VAL A C 1
ATOM 910 O O . VAL A 1 116 ? -16.036 1.071 13.127 1.00 91.56 116 VAL A O 1
ATOM 913 N N . VAL A 1 117 ? -15.410 3.052 14.011 1.00 91.75 117 VAL A N 1
ATOM 914 C CA . VAL A 1 117 ? -16.501 3.856 13.459 1.00 91.75 117 VAL A CA 1
ATOM 915 C C . VAL A 1 117 ? -15.947 4.767 12.372 1.00 91.75 117 VAL A C 1
ATOM 917 O O . VAL A 1 117 ? -14.961 5.474 12.580 1.00 91.75 117 VAL A O 1
ATOM 920 N N . GLN A 1 118 ? -16.578 4.747 11.205 1.00 89.06 118 GLN A N 1
ATOM 921 C CA . GLN A 1 118 ? -16.311 5.670 10.116 1.00 89.06 118 GLN A CA 1
ATOM 922 C C . GLN A 1 118 ? -17.334 6.802 10.157 1.00 89.06 118 GLN A C 1
ATOM 924 O O . GLN A 1 118 ? -18.536 6.570 10.233 1.00 89.06 118 GLN A O 1
ATOM 929 N N . MET A 1 119 ? -16.836 8.034 10.090 1.00 89.62 119 MET A N 1
ATOM 930 C CA . MET A 1 119 ? -17.658 9.236 9.993 1.00 89.62 119 MET A CA 1
ATOM 931 C C . MET A 1 119 ? -17.424 9.847 8.618 1.00 89.62 119 MET A C 1
ATOM 933 O O . MET A 1 119 ? -16.292 10.192 8.268 1.00 89.62 119 MET A O 1
ATOM 937 N N . LYS A 1 120 ? -18.488 9.914 7.821 1.00 86.62 120 LYS A N 1
ATOM 938 C CA . LYS A 1 120 ? -18.462 10.436 6.454 1.00 86.62 120 LYS A CA 1
ATOM 939 C C . LYS A 1 120 ? -19.155 11.799 6.416 1.00 86.62 120 LYS A C 1
ATOM 941 O O . LYS A 1 120 ? -20.325 11.871 6.806 1.00 86.62 120 LYS A O 1
ATOM 946 N N . PRO A 1 121 ? -18.494 12.865 5.931 1.00 87.69 121 PRO A N 1
ATOM 947 C CA . PRO A 1 121 ? -19.126 14.175 5.813 1.00 87.69 121 PRO A CA 1
ATOM 948 C C . PRO A 1 121 ? -20.294 14.164 4.822 1.00 87.69 121 PRO A C 1
ATOM 950 O O . PRO A 1 121 ? -21.212 14.964 4.971 1.00 87.69 121 PRO A O 1
ATOM 953 N N . GLU A 1 122 ? -20.304 13.235 3.858 1.00 87.44 122 GLU A N 1
ATOM 954 C CA . GLU A 1 122 ? -21.391 13.089 2.885 1.00 87.44 122 GLU A CA 1
ATOM 955 C C . GLU A 1 122 ? -22.723 12.692 3.540 1.00 87.44 122 GLU A C 1
ATOM 957 O O . GLU A 1 122 ? -23.785 13.081 3.065 1.00 87.44 122 GLU A O 1
ATOM 962 N N . TYR A 1 123 ? -22.668 11.956 4.654 1.00 86.81 123 TYR A N 1
ATOM 963 C CA . TYR A 1 123 ? -23.836 11.488 5.403 1.00 86.81 123 TYR A CA 1
ATOM 964 C C . TYR A 1 123 ? -23.976 12.233 6.734 1.00 86.81 123 TYR A C 1
ATOM 966 O O . TYR A 1 123 ? -24.254 11.620 7.762 1.00 86.81 123 TYR A O 1
ATOM 974 N N . PHE A 1 124 ? -23.720 13.548 6.739 1.00 89.19 124 PHE A N 1
ATOM 975 C CA . PHE A 1 124 ? -23.838 14.406 7.928 1.00 89.19 124 PHE A CA 1
ATOM 976 C C . PHE A 1 124 ? -23.046 13.902 9.150 1.00 89.19 124 PHE A C 1
ATOM 978 O O . PHE A 1 124 ? -23.458 14.100 10.291 1.00 89.19 124 PHE A O 1
ATOM 985 N N . ASN A 1 125 ? -21.897 13.251 8.925 1.00 89.88 125 ASN A N 1
ATOM 986 C CA . ASN A 1 125 ? -21.058 12.660 9.974 1.00 89.88 125 ASN A CA 1
ATOM 987 C C . ASN A 1 125 ? -21.778 11.627 10.862 1.00 89.88 125 ASN A C 1
ATOM 989 O O . ASN A 1 125 ? -21.399 11.437 12.019 1.00 89.88 125 ASN A O 1
ATOM 993 N N . LEU A 1 126 ? -22.786 10.932 10.330 1.00 92.81 126 LEU A N 1
ATOM 994 C CA . LEU A 1 126 ? -23.416 9.821 11.038 1.00 92.81 126 LEU A CA 1
ATOM 995 C C . LEU A 1 126 ? -22.396 8.695 11.312 1.00 92.81 126 LEU A C 1
ATOM 997 O O . LEU A 1 126 ? -21.575 8.387 10.441 1.00 92.81 126 LEU A O 1
ATOM 1001 N N . PRO A 1 127 ? -22.424 8.085 12.513 1.00 93.25 127 PRO A N 1
ATOM 1002 C CA . PRO A 1 127 ? -21.493 7.024 12.871 1.00 93.25 127 PRO A CA 1
ATOM 1003 C C . PRO A 1 127 ? -21.861 5.710 12.166 1.00 93.25 127 PRO A C 1
ATOM 1005 O O . PRO A 1 127 ? -22.875 5.089 12.478 1.00 93.25 127 PRO A O 1
ATOM 1008 N N . GLU A 1 128 ? -21.007 5.255 11.249 1.00 90.56 128 GLU A N 1
ATOM 1009 C CA . GLU A 1 128 ? -21.120 3.951 10.587 1.00 90.56 128 GLU A CA 1
ATOM 1010 C C . GLU A 1 128 ? -20.109 2.974 11.206 1.00 90.56 128 GLU A C 1
ATOM 1012 O O . GLU A 1 128 ? -18.905 3.232 11.205 1.00 90.56 128 GLU A O 1
ATOM 1017 N N . ILE A 1 129 ? -20.567 1.849 11.759 1.00 92.44 129 ILE A N 1
ATOM 1018 C CA . ILE A 1 129 ? -19.663 0.839 12.330 1.00 92.44 129 ILE A CA 1
ATOM 1019 C C . ILE A 1 129 ? -19.049 0.027 11.189 1.00 92.44 129 ILE A C 1
ATOM 1021 O O . ILE A 1 129 ? -19.757 -0.662 10.463 1.00 92.44 129 ILE A O 1
ATOM 1025 N N . VAL A 1 130 ? -17.722 0.079 11.062 1.00 91.50 130 VAL A N 1
ATOM 1026 C CA . VAL A 1 130 ? -16.979 -0.606 9.991 1.00 91.50 130 VAL A CA 1
ATOM 1027 C C . VAL A 1 130 ? -16.360 -1.916 10.459 1.00 91.50 130 VAL A C 1
ATOM 1029 O O . VAL A 1 130 ? -16.237 -2.848 9.670 1.00 91.50 130 VAL A O 1
ATOM 1032 N N . ALA A 1 131 ? -15.951 -2.005 11.724 1.00 92.62 131 ALA A N 1
ATOM 1033 C CA . ALA A 1 131 ? -15.441 -3.247 12.290 1.00 92.62 131 ALA A CA 1
ATOM 1034 C C . ALA A 1 131 ? -15.821 -3.385 13.763 1.00 92.62 131 ALA A C 1
ATOM 1036 O O . ALA A 1 131 ? -15.809 -2.414 14.529 1.00 92.62 131 ALA A O 1
ATOM 1037 N N . ILE A 1 132 ? -16.139 -4.620 14.139 1.00 94.00 132 ILE A N 1
ATOM 1038 C CA . ILE A 1 132 ? -16.520 -5.018 15.489 1.00 94.00 132 ILE A CA 1
ATOM 1039 C C . ILE A 1 132 ? -15.418 -5.942 16.021 1.00 94.00 132 ILE A C 1
ATOM 1041 O O . ILE A 1 132 ? -15.074 -6.904 15.337 1.00 94.00 132 ILE A O 1
ATOM 1045 N N . PRO A 1 133 ? -14.854 -5.671 17.207 1.00 94.88 133 PRO A N 1
ATOM 1046 C CA . PRO A 1 133 ? -13.868 -6.553 17.823 1.00 94.88 133 PRO A CA 1
ATOM 1047 C C . PRO A 1 133 ? -14.511 -7.810 18.423 1.00 94.88 133 PRO A C 1
ATOM 1049 O O . PRO A 1 133 ? -15.678 -7.804 18.826 1.00 94.88 133 PRO A O 1
ATOM 1052 N N . SER A 1 134 ? -13.722 -8.872 18.575 1.00 95.00 134 SER A N 1
ATOM 1053 C CA . SER A 1 134 ? -14.128 -10.068 19.314 1.00 95.00 134 SER A CA 1
ATOM 1054 C C . SER A 1 134 ? -14.484 -9.761 20.777 1.00 95.00 134 SER A C 1
ATOM 1056 O O . SER A 1 134 ? -13.884 -8.904 21.434 1.00 95.00 134 SER A O 1
ATOM 1058 N N . LYS A 1 135 ? -15.458 -10.504 21.326 1.00 92.00 135 LYS A N 1
ATOM 1059 C CA . LYS A 1 135 ? -15.936 -10.332 22.714 1.00 92.00 135 LYS A CA 1
ATOM 1060 C C . LYS A 1 135 ? -14.806 -10.430 23.744 1.00 92.00 135 LYS A C 1
ATOM 1062 O O . LYS A 1 135 ? -14.779 -9.659 24.701 1.00 92.00 135 LYS A O 1
ATOM 1067 N N . GLU A 1 136 ? -13.861 -11.341 23.526 1.00 90.94 136 GLU A N 1
ATOM 1068 C CA . GLU A 1 136 ? -12.690 -11.526 24.387 1.00 90.94 136 GLU A CA 1
ATOM 1069 C C . GLU A 1 136 ? -11.799 -10.281 24.415 1.00 90.94 136 GLU A C 1
ATOM 1071 O O . GLU A 1 136 ? -11.386 -9.830 25.484 1.00 90.94 136 GLU A O 1
ATOM 1076 N N . ASN A 1 137 ? -11.536 -9.681 23.250 1.00 86.81 137 ASN A N 1
ATOM 1077 C CA . ASN A 1 137 ? -10.697 -8.491 23.160 1.00 86.81 137 ASN A CA 1
ATOM 1078 C C . ASN A 1 137 ? -11.389 -7.246 23.726 1.00 86.81 137 ASN A C 1
ATOM 1080 O O . ASN A 1 137 ? -10.707 -6.397 24.304 1.00 86.81 137 ASN A O 1
ATOM 1084 N N . ILE A 1 138 ? -12.723 -7.166 23.657 1.00 88.25 138 ILE A N 1
ATOM 1085 C CA . ILE A 1 138 ? -13.497 -6.134 24.367 1.00 88.25 138 ILE A CA 1
ATOM 1086 C C . ILE A 1 138 ? -13.275 -6.248 25.878 1.00 88.25 138 ILE A C 1
ATOM 1088 O O . ILE A 1 138 ? -13.031 -5.235 26.537 1.00 88.25 138 ILE A O 1
ATOM 1092 N N . LEU A 1 139 ? -13.349 -7.463 26.431 1.00 87.81 139 LEU A N 1
ATOM 1093 C CA . LEU A 1 139 ? -13.155 -7.694 27.863 1.00 87.81 139 LEU A CA 1
ATOM 1094 C C . LEU A 1 139 ? -11.722 -7.346 28.283 1.00 87.81 139 LEU A C 1
ATOM 1096 O O . LEU A 1 139 ? -11.530 -6.483 29.135 1.00 87.81 139 LEU A O 1
ATOM 1100 N N . ARG A 1 140 ? -10.720 -7.867 27.564 1.00 84.81 140 ARG A N 1
ATOM 1101 C CA . ARG A 1 140 ? -9.301 -7.533 27.794 1.00 84.81 140 ARG A CA 1
ATOM 1102 C C . ARG A 1 140 ? -9.017 -6.032 27.704 1.00 84.81 140 ARG A C 1
ATOM 1104 O O . ARG A 1 140 ? -8.150 -5.509 28.399 1.00 84.81 140 ARG A O 1
ATOM 1111 N N . ALA A 1 141 ? -9.696 -5.306 26.816 1.00 80.25 141 ALA A N 1
ATOM 1112 C CA . ALA A 1 141 ? -9.563 -3.853 26.716 1.00 80.25 141 ALA A CA 1
ATOM 1113 C C . ALA A 1 141 ? -10.247 -3.100 27.868 1.00 80.25 141 ALA A C 1
ATOM 1115 O O . ALA A 1 141 ? -9.832 -1.986 28.190 1.00 80.25 141 ALA A O 1
ATOM 1116 N N . LYS A 1 142 ? -11.288 -3.665 28.492 1.00 78.50 142 LYS A N 1
ATOM 1117 C CA . LYS A 1 142 ? -11.862 -3.127 29.735 1.00 78.50 142 LYS A CA 1
ATOM 1118 C C . LYS A 1 142 ? -10.901 -3.328 30.907 1.00 78.50 142 LYS A C 1
ATOM 1120 O O . LYS A 1 142 ? -10.615 -2.352 31.590 1.00 78.50 142 LYS A O 1
ATOM 1125 N N . ASP A 1 143 ? -10.326 -4.520 31.050 1.00 78.31 143 ASP A N 1
ATOM 1126 C CA . ASP A 1 143 ? -9.388 -4.832 32.140 1.00 78.31 143 ASP A CA 1
ATOM 1127 C C . ASP A 1 143 ? -8.157 -3.911 32.106 1.00 78.31 143 ASP A C 1
ATOM 1129 O O . ASP A 1 143 ? -7.851 -3.238 33.087 1.00 78.31 143 ASP A O 1
ATOM 1133 N N . ARG A 1 144 ? -7.544 -3.737 30.923 1.00 72.75 144 ARG A N 1
ATOM 1134 C CA . ARG A 1 144 ? -6.420 -2.797 30.719 1.00 72.75 144 ARG A CA 1
ATOM 1135 C C . ARG A 1 144 ? -6.748 -1.350 31.102 1.00 72.75 144 ARG A C 1
ATOM 1137 O O . ARG A 1 144 ? -5.877 -0.621 31.570 1.00 72.75 144 ARG A O 1
ATOM 1144 N N . ARG A 1 145 ? -7.987 -0.904 30.858 1.00 66.44 145 ARG A N 1
ATOM 1145 C CA . ARG A 1 145 ? -8.423 0.456 31.216 1.00 66.44 145 ARG A CA 1
ATOM 1146 C C . ARG A 1 145 ? -8.597 0.612 32.722 1.00 66.44 145 ARG A C 1
ATOM 1148 O O . ARG A 1 145 ? -8.234 1.657 33.246 1.00 66.44 145 ARG A O 1
ATOM 1155 N N . ASN A 1 146 ? -9.091 -0.421 33.399 1.00 64.81 146 ASN A N 1
ATOM 1156 C CA . ASN A 1 146 ? -9.270 -0.410 34.849 1.00 64.81 146 ASN A CA 1
ATOM 1157 C C . ASN A 1 146 ? -7.926 -0.372 35.601 1.00 64.81 146 ASN A C 1
ATOM 1159 O O . ASN A 1 146 ? -7.839 0.263 36.645 1.00 64.81 146 ASN A O 1
ATOM 1163 N N . GLU A 1 147 ? -6.867 -0.976 35.052 1.00 59.62 147 GLU A N 1
ATOM 1164 C CA . GLU A 1 147 ? -5.517 -0.958 35.646 1.00 59.62 147 GLU A CA 1
ATOM 1165 C C . GLU A 1 147 ? -4.797 0.401 35.535 1.00 59.62 147 GLU A C 1
ATOM 1167 O O . GLU A 1 147 ? -3.898 0.685 36.318 1.00 59.62 147 GLU A O 1
ATOM 1172 N N . THR A 1 148 ? -5.171 1.262 34.578 1.00 55.66 148 THR A N 1
ATOM 1173 C CA . THR A 1 148 ? -4.438 2.513 34.271 1.00 55.66 148 THR A CA 1
ATOM 1174 C C . THR A 1 148 ? -5.077 3.756 34.917 1.00 55.66 148 THR A C 1
ATOM 1176 O O . THR A 1 148 ? -4.915 4.862 34.413 1.00 55.66 148 THR A O 1
ATOM 1179 N N . PHE A 1 149 ? -5.827 3.611 36.013 1.00 49.94 149 PHE A N 1
ATOM 1180 C CA . PHE A 1 149 ? -6.533 4.722 36.681 1.00 49.94 149 PHE A CA 1
ATOM 1181 C C . PHE A 1 149 ? -5.627 5.742 37.410 1.00 49.94 149 PHE A C 1
ATOM 1183 O O . PHE A 1 149 ? -6.144 6.606 38.114 1.00 49.94 149 PHE A O 1
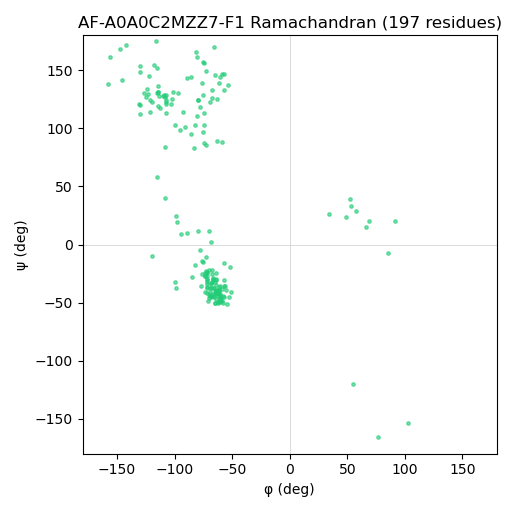ATOM 1190 N N . ASP A 1 150 ? -4.307 5.715 37.204 1.00 49.94 150 ASP A N 1
ATOM 1191 C CA . ASP A 1 150 ? -3.441 6.859 37.503 1.00 49.94 150 ASP A CA 1
ATOM 1192 C C . ASP A 1 150 ? -3.506 7.850 36.329 1.00 49.94 150 ASP A C 1
ATOM 1194 O O . ASP A 1 150 ? -2.940 7.632 35.253 1.00 49.94 150 ASP A O 1
ATOM 1198 N N . TYR A 1 151 ? -4.253 8.940 36.521 1.00 50.75 151 TYR A N 1
ATOM 1199 C CA . TYR A 1 151 ? -4.395 10.043 35.567 1.00 50.75 151 TYR A CA 1
ATOM 1200 C C . TYR A 1 151 ? -3.049 10.747 35.330 1.00 50.75 151 TYR A C 1
ATOM 1202 O O . TYR A 1 151 ? -2.710 11.728 35.989 1.00 50.75 151 TYR 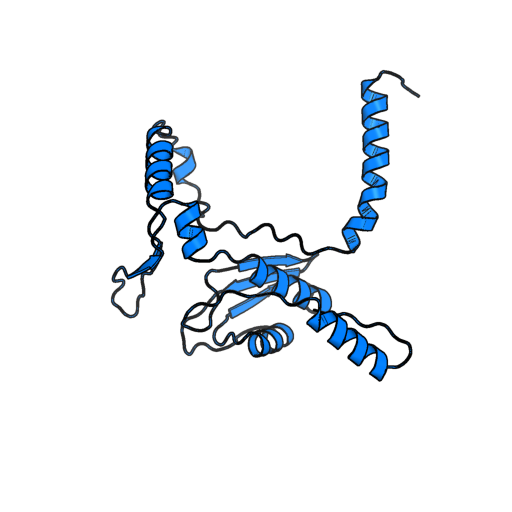A O 1
ATOM 1210 N N . ASP A 1 152 ? -2.285 10.271 34.352 1.00 48.00 152 ASP A N 1
ATOM 1211 C CA . ASP A 1 152 ? -1.062 10.939 33.912 1.00 48.00 152 ASP A CA 1
ATOM 1212 C C . ASP A 1 152 ? -1.392 12.024 32.867 1.00 48.00 152 ASP A C 1
ATOM 1214 O O . ASP A 1 152 ? -1.526 11.758 31.665 1.00 48.00 152 ASP A O 1
ATOM 1218 N N . PHE A 1 153 ? -1.544 13.267 33.344 1.00 49.94 153 PHE A N 1
ATOM 1219 C CA . PHE A 1 153 ? -1.850 14.475 32.555 1.00 49.94 153 PHE A CA 1
ATOM 1220 C C . PHE A 1 153 ? -0.899 14.699 31.363 1.00 49.94 153 PHE A C 1
ATOM 1222 O O . PHE A 1 153 ? -1.245 15.400 30.409 1.00 49.94 153 PHE A O 1
ATOM 1229 N N . THR A 1 154 ? 0.287 14.085 31.368 1.00 51.53 154 THR A N 1
ATOM 1230 C CA . THR A 1 154 ? 1.288 14.229 30.303 1.00 51.53 154 THR A CA 1
ATOM 1231 C C . THR A 1 154 ? 0.915 13.518 28.994 1.00 51.53 154 THR A C 1
ATOM 1233 O O . THR A 1 154 ? 1.348 13.948 27.925 1.00 51.53 154 THR A O 1
ATOM 1236 N N . ARG A 1 155 ? 0.053 12.488 29.022 1.00 44.66 155 ARG A N 1
ATOM 1237 C CA . ARG A 1 155 ? -0.381 11.748 27.812 1.00 44.66 155 ARG A CA 1
ATOM 1238 C C . ARG A 1 155 ? -1.404 12.493 26.951 1.00 44.66 155 ARG A C 1
ATOM 1240 O O . ARG A 1 155 ? -1.640 12.114 25.805 1.00 44.66 155 ARG A O 1
ATOM 1247 N N . GLN A 1 156 ? -2.012 13.552 27.481 1.00 45.72 156 GLN A N 1
ATOM 1248 C CA . GLN A 1 156 ? -3.060 14.316 26.797 1.00 45.72 156 GLN A CA 1
ATOM 1249 C C . GLN A 1 156 ? -2.508 15.227 25.683 1.00 45.72 156 GLN A C 1
ATOM 1251 O O . GLN A 1 156 ? -3.255 15.665 24.812 1.00 45.72 156 GLN A O 1
ATOM 1256 N N . LEU A 1 157 ? -1.190 15.455 25.674 1.00 39.88 157 LEU A N 1
ATOM 1257 C CA . LEU A 1 157 ? -0.462 16.290 24.713 1.00 39.88 157 LEU A CA 1
ATOM 1258 C C . LEU A 1 157 ? 0.202 15.491 23.575 1.00 39.88 157 LEU A C 1
ATOM 1260 O O . LEU A 1 157 ? 1.104 16.005 22.919 1.00 39.88 157 LEU A O 1
ATOM 1264 N N . ASP A 1 158 ? -0.226 14.252 23.312 1.00 42.66 158 ASP A N 1
ATOM 1265 C CA . ASP A 1 158 ? 0.267 13.456 22.181 1.00 42.66 158 ASP A CA 1
ATOM 1266 C C . ASP A 1 158 ? -0.686 13.593 20.968 1.00 42.66 158 ASP A C 1
ATOM 1268 O O . ASP A 1 158 ? -1.705 12.896 20.896 1.00 42.66 158 ASP A O 1
ATOM 1272 N N . PRO A 1 159 ? -0.396 14.450 19.962 1.00 44.38 159 PRO A N 1
ATOM 1273 C CA . PRO A 1 159 ? -1.330 14.776 18.872 1.00 44.38 159 PRO A CA 1
ATOM 1274 C C . PRO A 1 159 ? -1.610 13.621 17.891 1.00 44.38 159 PRO A C 1
ATOM 1276 O O . PRO A 1 159 ? -2.329 13.808 16.911 1.00 44.38 159 PRO A O 1
ATOM 1279 N N . TYR A 1 160 ? -1.045 12.429 18.119 1.00 47.75 160 TYR A N 1
ATOM 1280 C CA . TYR A 1 160 ? -1.202 11.264 17.243 1.00 47.75 160 TYR A CA 1
ATOM 1281 C C . TYR A 1 160 ? -1.851 10.035 17.900 1.00 47.75 160 TYR A C 1
ATOM 1283 O O . TYR A 1 160 ? -2.141 9.096 17.160 1.00 47.75 160 TYR A O 1
ATOM 1291 N N . GLN A 1 161 ? -2.053 10.005 19.231 1.00 47.62 161 GLN A N 1
ATOM 1292 C CA . GLN A 1 161 ? -2.672 8.910 20.022 1.00 47.62 161 GLN A CA 1
ATOM 1293 C C . GLN A 1 161 ? -2.418 7.455 19.543 1.00 47.62 161 GLN A C 1
ATOM 1295 O O . GLN A 1 161 ? -3.221 6.560 19.782 1.00 47.62 161 GLN A O 1
ATOM 1300 N N . GLY A 1 162 ? -1.310 7.172 18.846 1.00 49.22 162 GLY A N 1
ATOM 1301 C CA . GLY A 1 162 ? -0.910 5.830 18.412 1.00 49.22 162 GLY A CA 1
ATOM 1302 C C . GLY A 1 162 ? -1.978 4.966 17.716 1.00 49.22 162 GLY A C 1
ATOM 1303 O O . GLY A 1 162 ? -1.838 3.741 17.746 1.00 49.22 162 GLY A O 1
ATOM 1304 N N . LEU A 1 163 ? -3.025 5.548 17.112 1.00 52.72 163 LEU A N 1
ATOM 1305 C CA . LEU A 1 163 ? -4.216 4.782 16.716 1.00 52.72 163 LEU A CA 1
ATOM 1306 C C . LEU A 1 163 ? -3.930 3.771 15.597 1.00 52.72 163 LEU A C 1
ATOM 1308 O O . LEU A 1 163 ? -4.505 2.690 15.601 1.00 52.72 163 LEU A O 1
ATOM 1312 N N . HIS A 1 164 ? -2.968 4.060 14.718 1.00 50.53 164 HIS A N 1
ATOM 1313 C CA . HIS A 1 164 ? -2.451 3.130 13.712 1.00 50.53 164 HIS A CA 1
ATOM 1314 C C . HIS A 1 164 ? -0.956 2.899 13.916 1.00 50.53 164 HIS A C 1
ATOM 1316 O O . HIS A 1 164 ? -0.160 3.842 13.864 1.00 50.53 164 HIS A O 1
ATOM 1322 N N . ARG A 1 165 ?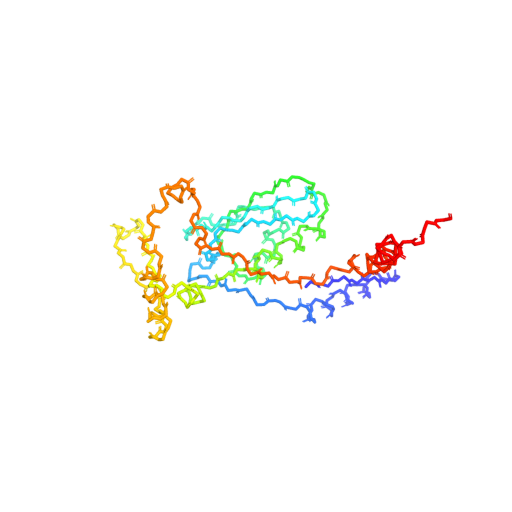 -0.554 1.638 14.101 1.00 56.47 165 ARG A N 1
ATOM 1323 C CA . ARG A 1 165 ? 0.859 1.247 14.072 1.00 56.47 165 ARG A CA 1
ATOM 1324 C C . ARG A 1 165 ? 1.095 0.480 12.775 1.00 56.47 165 ARG A C 1
ATOM 1326 O O . ARG A 1 165 ? 0.555 -0.609 12.633 1.00 56.47 165 ARG A O 1
ATOM 1333 N N . PRO A 1 166 ? 1.880 1.001 11.815 1.00 47.94 166 PRO A N 1
ATOM 1334 C CA . PRO A 1 166 ? 2.163 0.240 10.605 1.00 47.94 166 PRO A CA 1
ATOM 1335 C C . PRO A 1 166 ? 2.791 -1.099 10.998 1.00 47.94 166 PRO A C 1
ATOM 1337 O O . PRO A 1 166 ? 3.708 -1.138 11.829 1.00 47.94 166 PRO A O 1
ATOM 1340 N N . LYS A 1 167 ? 2.302 -2.199 10.413 1.00 49.75 167 LYS A N 1
ATOM 1341 C CA . LYS A 1 167 ? 2.865 -3.530 10.660 1.00 49.75 167 LYS A CA 1
ATOM 1342 C C . LYS A 1 167 ? 4.361 -3.477 10.391 1.00 49.75 167 LYS A C 1
ATOM 1344 O O . LYS A 1 167 ? 4.799 -2.910 9.389 1.00 49.75 167 LYS A O 1
ATOM 1349 N N . ARG A 1 168 ? 5.174 -4.097 11.246 1.00 46.16 168 ARG A N 1
ATOM 1350 C CA . ARG A 1 168 ? 6.599 -4.259 10.947 1.00 46.16 168 ARG A CA 1
ATOM 1351 C C . ARG A 1 168 ? 6.746 -5.319 9.855 1.00 46.16 168 ARG A C 1
ATOM 1353 O O . ARG A 1 168 ? 6.958 -6.491 10.140 1.00 46.16 168 ARG A O 1
ATOM 1360 N N . VAL A 1 169 ? 6.639 -4.903 8.598 1.00 52.41 169 VAL A N 1
ATOM 1361 C CA . VAL A 1 169 ? 6.936 -5.769 7.456 1.00 52.41 169 VAL A CA 1
ATOM 1362 C C . VAL A 1 169 ? 8.445 -5.783 7.268 1.00 52.41 169 VAL A C 1
ATOM 1364 O O . VAL A 1 169 ? 9.047 -4.780 6.878 1.00 52.41 169 VAL A O 1
ATOM 1367 N N . VAL A 1 170 ? 9.072 -6.924 7.557 1.00 46.50 170 VAL A N 1
ATOM 1368 C CA . VAL A 1 170 ? 10.455 -7.173 7.148 1.00 46.50 170 VAL A CA 1
ATOM 1369 C C . VAL A 1 170 ? 10.424 -7.462 5.653 1.00 46.50 170 VAL A C 1
ATOM 1371 O O . VAL A 1 170 ? 10.308 -8.607 5.226 1.00 46.50 170 VAL A O 1
ATOM 1374 N N . LEU A 1 171 ? 10.506 -6.417 4.832 1.00 48.66 171 LEU A N 1
ATOM 1375 C CA . LEU A 1 171 ? 10.929 -6.621 3.454 1.00 48.66 171 LEU A CA 1
ATOM 1376 C C . LEU A 1 171 ? 12.359 -7.149 3.528 1.00 48.66 171 LEU A C 1
ATOM 1378 O O . LEU A 1 171 ? 13.190 -6.533 4.193 1.00 48.66 171 LEU A O 1
ATOM 1382 N N . HIS A 1 172 ? 12.636 -8.303 2.918 1.00 41.16 172 HIS A N 1
ATOM 1383 C CA . HIS A 1 172 ? 13.986 -8.857 2.849 1.00 41.16 172 HIS A CA 1
ATOM 1384 C C . HIS A 1 172 ? 14.913 -7.859 2.149 1.00 41.16 172 HIS A C 1
ATOM 1386 O O . HIS A 1 172 ? 15.103 -7.882 0.934 1.00 41.16 172 HIS A O 1
ATOM 1392 N N . ASP A 1 173 ? 15.498 -6.964 2.933 1.00 37.91 173 ASP A N 1
ATOM 1393 C CA . ASP A 1 173 ? 16.478 -6.024 2.456 1.00 37.91 173 ASP A CA 1
ATOM 1394 C C . ASP A 1 173 ? 17.762 -6.820 2.233 1.00 37.91 173 ASP A C 1
ATOM 1396 O O . ASP A 1 173 ? 18.450 -7.213 3.182 1.00 37.91 173 ASP A O 1
ATOM 1400 N N . ARG A 1 174 ? 18.069 -7.131 0.966 1.00 40.50 174 ARG A N 1
ATOM 1401 C CA . ARG A 1 174 ? 19.289 -7.866 0.593 1.00 40.50 174 ARG A CA 1
ATOM 1402 C C . ARG A 1 174 ? 20.556 -7.148 1.094 1.00 40.50 174 ARG A C 1
ATOM 1404 O O . ARG A 1 174 ? 21.596 -7.793 1.207 1.00 40.50 174 ARG A O 1
ATOM 1411 N N . THR A 1 175 ? 20.477 -5.866 1.477 1.00 43.69 175 THR A N 1
ATOM 1412 C CA . THR A 1 175 ? 21.593 -5.123 2.086 1.00 43.69 175 THR A CA 1
ATOM 1413 C C . THR A 1 175 ? 21.883 -5.520 3.542 1.00 43.69 175 THR A C 1
ATOM 1415 O O . THR A 1 175 ? 23.034 -5.436 3.979 1.00 43.69 175 THR A O 1
ATOM 1418 N N . THR A 1 176 ? 20.906 -6.062 4.284 1.00 40.88 176 THR A N 1
ATOM 1419 C CA . THR A 1 176 ? 21.087 -6.468 5.696 1.00 40.88 176 THR A CA 1
ATOM 1420 C C . THR A 1 176 ? 21.988 -7.692 5.872 1.00 40.88 176 THR A C 1
ATOM 1422 O O . THR A 1 176 ? 22.607 -7.852 6.926 1.00 40.88 176 THR A O 1
ATOM 1425 N N . LYS A 1 177 ? 22.157 -8.536 4.838 1.00 39.16 177 LYS A N 1
ATOM 1426 C CA . LYS A 1 177 ? 23.128 -9.649 4.880 1.00 39.16 177 LYS A CA 1
ATOM 1427 C C . LYS A 1 177 ? 24.576 -9.152 4.983 1.00 39.16 177 LYS A C 1
ATOM 1429 O O . LYS A 1 177 ? 25.382 -9.815 5.629 1.00 39.16 177 LYS A O 1
ATOM 1434 N N . ARG A 1 178 ? 24.894 -7.966 4.444 1.00 36.12 178 ARG A N 1
ATOM 1435 C CA . ARG A 1 178 ? 26.242 -7.366 4.518 1.00 36.12 178 ARG A CA 1
ATOM 1436 C C . ARG A 1 178 ? 26.579 -6.869 5.934 1.00 36.12 178 ARG A C 1
ATOM 1438 O O . ARG A 1 178 ? 27.734 -6.898 6.338 1.00 36.12 178 ARG A O 1
ATOM 1445 N N . TRP A 1 179 ? 25.559 -6.507 6.719 1.00 34.34 179 TRP A N 1
ATOM 1446 C CA . TRP A 1 179 ? 25.686 -6.010 8.098 1.00 34.34 179 TRP A CA 1
ATOM 1447 C C . TRP A 1 179 ? 25.831 -7.104 9.169 1.00 34.34 179 TRP A C 1
ATOM 1449 O O . TRP A 1 179 ? 26.312 -6.822 10.266 1.00 34.34 179 TRP A O 1
ATOM 1459 N N . LYS A 1 180 ? 25.489 -8.369 8.877 1.00 39.47 180 LYS A N 1
ATOM 1460 C CA . LYS A 1 180 ? 25.648 -9.468 9.854 1.00 39.47 180 LYS A CA 1
ATOM 1461 C C . LYS A 1 180 ? 27.115 -9.797 10.177 1.00 39.47 180 LYS A C 1
ATOM 1463 O O . LYS A 1 180 ? 27.380 -10.340 11.248 1.00 39.47 180 LYS A O 1
ATOM 1468 N N . GLY A 1 181 ? 28.060 -9.439 9.303 1.00 40.97 181 GLY A N 1
ATOM 1469 C CA . GLY A 1 181 ? 29.498 -9.626 9.543 1.00 40.97 181 GLY A CA 1
ATOM 1470 C C . GLY A 1 181 ? 30.084 -8.676 10.598 1.00 40.97 181 GLY A C 1
ATOM 1471 O O . GLY A 1 181 ? 30.946 -9.082 11.373 1.00 40.97 181 GLY A O 1
ATOM 1472 N N . GLY A 1 182 ? 29.579 -7.438 10.687 1.00 42.50 182 GLY A N 1
ATOM 1473 C CA . GLY A 1 182 ? 30.082 -6.423 11.627 1.00 42.50 182 GLY A CA 1
ATOM 1474 C C . GLY A 1 182 ? 29.616 -6.629 13.072 1.00 42.50 182 GLY A C 1
ATOM 1475 O O . GLY A 1 182 ? 30.386 -6.444 14.012 1.00 42.50 182 GLY A O 1
ATOM 1476 N N . VAL A 1 183 ? 28.383 -7.112 13.261 1.00 48.31 183 VAL A N 1
ATOM 1477 C CA . VAL A 1 183 ? 27.791 -7.326 14.598 1.00 48.31 183 VAL A CA 1
ATOM 1478 C C . VAL A 1 183 ? 28.512 -8.436 15.379 1.00 48.31 183 VAL A C 1
ATOM 1480 O O . VAL A 1 183 ? 28.594 -8.375 16.606 1.00 48.31 183 VAL A O 1
ATOM 1483 N N . ARG A 1 184 ? 29.097 -9.432 14.691 1.00 46.44 184 ARG A N 1
ATOM 1484 C CA . ARG A 1 184 ? 29.903 -10.480 15.345 1.00 46.44 184 ARG A CA 1
ATOM 1485 C C . ARG A 1 184 ? 31.218 -9.941 15.921 1.00 46.44 184 ARG A C 1
ATOM 1487 O O . ARG A 1 184 ? 31.573 -10.352 17.022 1.00 46.44 184 ARG A O 1
ATOM 1494 N N . ARG A 1 185 ? 31.888 -8.991 15.250 1.00 42.19 185 ARG A N 1
ATOM 1495 C CA . ARG A 1 185 ? 33.114 -8.351 15.775 1.00 42.19 185 ARG A CA 1
ATOM 1496 C C . ARG A 1 185 ? 32.822 -7.447 16.973 1.00 42.19 185 ARG A C 1
ATOM 1498 O O . ARG A 1 185 ? 33.531 -7.517 17.967 1.00 42.19 185 ARG A O 1
ATOM 1505 N N . MET A 1 186 ? 31.728 -6.684 16.938 1.00 39.06 186 MET A N 1
ATOM 1506 C CA . MET A 1 186 ? 31.340 -5.810 18.058 1.00 39.06 186 MET A CA 1
ATOM 1507 C C . MET A 1 186 ? 30.963 -6.592 19.325 1.00 39.06 186 MET A C 1
ATOM 1509 O O . MET A 1 186 ? 31.327 -6.194 20.427 1.00 39.06 186 MET A O 1
ATOM 1513 N N . ARG A 1 187 ? 30.295 -7.747 19.180 1.00 46.12 187 ARG A N 1
ATOM 1514 C CA . ARG A 1 187 ? 30.003 -8.647 20.311 1.00 46.12 187 ARG A CA 1
ATOM 1515 C C . ARG A 1 187 ? 31.263 -9.243 20.945 1.00 46.12 187 ARG A C 1
ATOM 1517 O O . ARG A 1 187 ? 31.238 -9.501 22.144 1.00 46.12 187 ARG A O 1
ATOM 1524 N N . TYR A 1 188 ? 32.319 -9.475 20.163 1.00 47.34 188 TYR A N 1
ATOM 1525 C CA . TYR A 1 188 ? 33.607 -9.946 20.679 1.00 47.34 188 TYR A CA 1
ATOM 1526 C C . TYR A 1 188 ? 34.319 -8.849 21.469 1.00 47.34 188 TYR A C 1
ATOM 1528 O O . TYR A 1 188 ? 34.645 -9.074 22.627 1.00 47.34 188 TYR A O 1
ATOM 1536 N N . ILE A 1 189 ? 34.416 -7.641 20.905 1.00 49.56 189 ILE A N 1
ATOM 1537 C CA . ILE A 1 189 ? 35.059 -6.493 21.565 1.00 49.56 189 ILE A CA 1
ATOM 1538 C C . ILE A 1 189 ? 34.349 -6.149 22.883 1.00 49.56 189 ILE A C 1
ATOM 1540 O O . ILE A 1 189 ? 34.996 -5.977 23.908 1.00 49.56 189 ILE A O 1
ATOM 1544 N N . ILE A 1 190 ? 33.011 -6.130 22.906 1.00 49.84 190 ILE A N 1
ATOM 1545 C CA . ILE A 1 190 ? 32.248 -5.856 24.137 1.00 49.84 190 ILE A CA 1
ATOM 1546 C C . ILE A 1 190 ? 32.424 -6.987 25.168 1.00 49.84 190 ILE A C 1
ATOM 1548 O O . ILE A 1 190 ? 32.542 -6.713 26.358 1.00 49.84 190 ILE A O 1
ATOM 1552 N N . LYS A 1 191 ? 32.492 -8.258 24.741 1.00 46.44 191 LYS A N 1
ATOM 1553 C CA . LYS A 1 191 ? 32.774 -9.381 25.654 1.00 46.44 191 LYS A CA 1
ATOM 1554 C C . LYS A 1 191 ? 34.204 -9.364 26.199 1.00 46.44 191 LYS A C 1
ATOM 1556 O O . LYS A 1 191 ? 34.398 -9.798 27.330 1.00 46.44 191 LYS A O 1
ATOM 1561 N N . GLU A 1 192 ? 35.180 -8.898 25.425 1.00 44.38 192 GLU A N 1
ATOM 1562 C CA . GLU A 1 192 ? 36.573 -8.761 25.868 1.00 44.38 192 GLU A CA 1
ATOM 1563 C C . GLU A 1 192 ? 36.750 -7.589 26.838 1.00 44.38 192 GLU A C 1
ATOM 1565 O O . GLU A 1 192 ? 37.374 -7.769 27.881 1.00 44.38 192 GLU A O 1
ATOM 1570 N N . VAL A 1 193 ? 36.092 -6.451 26.584 1.00 49.03 193 VAL A N 1
ATOM 1571 C CA . VAL A 1 193 ? 36.073 -5.304 27.510 1.00 49.03 193 VAL A CA 1
ATOM 1572 C C . VAL A 1 193 ? 35.405 -5.667 28.843 1.00 49.03 193 VAL A C 1
ATOM 1574 O O . VAL A 1 193 ? 35.917 -5.310 29.900 1.00 49.03 193 VAL A O 1
ATOM 1577 N N . ILE A 1 194 ? 34.311 -6.440 28.823 1.00 51.09 194 ILE A N 1
ATOM 1578 C CA . ILE A 1 194 ? 33.623 -6.893 30.049 1.00 51.09 194 ILE A CA 1
ATOM 1579 C C . ILE A 1 194 ? 34.438 -7.957 30.813 1.00 51.09 194 ILE A C 1
ATOM 1581 O O . ILE A 1 194 ? 34.295 -8.085 32.025 1.00 51.09 194 ILE A O 1
ATOM 1585 N N . ARG A 1 195 ? 35.322 -8.711 30.143 1.00 47.00 195 ARG A N 1
ATOM 1586 C CA . ARG A 1 195 ? 36.179 -9.740 30.772 1.00 47.00 195 ARG A CA 1
ATOM 1587 C C . ARG A 1 195 ? 37.526 -9.221 31.280 1.00 47.00 195 ARG A C 1
ATOM 1589 O O . ARG A 1 195 ? 38.368 -10.028 31.663 1.00 47.00 195 ARG A O 1
ATOM 1596 N N . GLY A 1 196 ? 37.739 -7.906 31.303 1.00 46.50 196 GLY A N 1
ATOM 1597 C CA . GLY A 1 196 ? 38.883 -7.303 31.991 1.00 46.50 196 GLY A CA 1
ATOM 1598 C C . GLY A 1 196 ? 40.259 -7.632 31.404 1.00 46.50 196 GLY A C 1
ATOM 1599 O O . GLY A 1 196 ? 41.263 -7.377 32.061 1.00 46.50 196 GLY A O 1
ATOM 1600 N N . ARG A 1 197 ? 40.346 -8.153 30.175 1.00 47.47 197 ARG A N 1
ATOM 1601 C CA . ARG A 1 197 ? 41.620 -8.188 29.444 1.00 47.47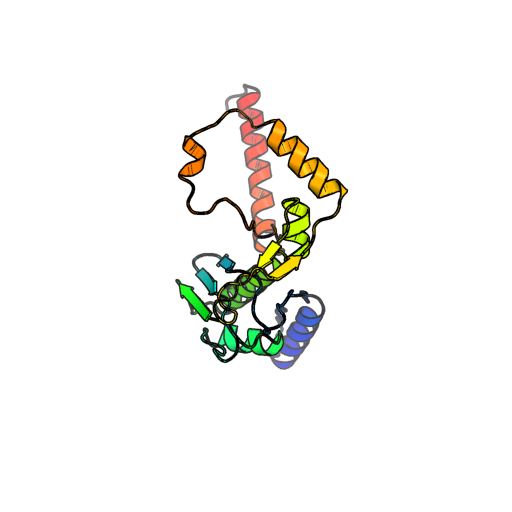 197 ARG A CA 1
ATOM 1602 C C . ARG A 1 197 ? 41.719 -6.914 28.618 1.00 47.47 197 ARG A C 1
ATOM 1604 O O . ARG A 1 197 ? 41.073 -6.798 27.580 1.00 47.47 197 ARG A O 1
ATOM 1611 N N . ARG A 1 198 ? 42.483 -5.934 29.107 1.00 36.56 198 ARG A N 1
ATOM 1612 C CA . ARG A 1 198 ? 43.024 -4.898 28.220 1.00 36.56 198 ARG A CA 1
ATOM 1613 C C . ARG A 1 198 ? 44.135 -5.520 27.369 1.00 36.56 198 ARG A C 1
ATOM 1615 O O . ARG A 1 198 ? 44.767 -6.477 27.810 1.00 36.56 198 ARG A O 1
ATOM 1622 N N . TYR A 1 199 ? 44.251 -4.968 26.163 1.00 47.72 199 TYR A N 1
ATOM 1623 C CA . TYR A 1 199 ? 45.290 -5.170 25.154 1.00 47.72 199 TYR A CA 1
ATOM 1624 C C . TYR A 1 199 ? 46.698 -5.321 25.727 1.00 47.72 199 TYR A C 1
ATOM 1626 O O . TYR A 1 199 ? 47.002 -4.589 26.697 1.00 47.72 199 TYR A O 1
#

Mean predicted aligned error: 11.96 Å

pLDDT: mean 79.38, std 20.62, range [34.34, 97.12]

Radius of gyration: 22.56 Å; Cα contacts (8 Å, |Δi|>4): 257; chains: 1; bounding box: 69×32×61 Å

InterPro domains:
  IPR000851 Small ribosomal subunit protein uS5 [PTHR48277] (2-150)
  IPR005324 Small ribosomal subunit protein uS5, C-terminal [PF03719] (42-111)
  IPR014721 Small ribosomal subunit protein uS5 domain 2-type fold, subgroup [G3DSA:3.30.230.10] (30-120)
  IPR020568 Ribosomal protein uS5 domain 2-type superfamily [SSF54211] (33-113)

Organism: Thelohanellus kitauei (NCBI:txid669202)

Foldseek 3Di:
DAAADDPDPVNRVVRRVVRVVVDDADFDADPQLWHPAWFWFDFPFKIKIKGTDGHPQFDQDDPLVNVVSVVNRRGGIHMDIDGDPPPSVSVVVRSSLRRRQGDDLQNLCQVQVDFDWDQDVVVVRDTDGDYHYDPVSVVVNVVVVVVPPPPDVVVVPDPPNPSDDGHPDPPPPVVVVVVVVVVVVVVVVVVCVVVPDDD

Secondary structure (DSSP, 8-state):
------SSHHHHHHHHHHHHHHT-------TTSS-SS-EEEEETTEEEEEEE--TT--EES-HHHHHHHHHHT--SEEEEEES-TT-HHHHHHHHHHHHHTPPPHHHHHHHHTS-EEEE-GGGTT-EEEEE---HHHHHHHHHHHHHT-S--GGGGG-TTTT-----------TTHHHHHHHHHHHHHHHHHHHTT---

Nearest PDB structures (foldseek):
  7pkq-assembly1_e  TM=9.113E-01  e=6.469E-08  Chlamydomonas reinhardtii
  8om4-assembly1_E  TM=9.063E-01  e=5.702E-08  Saccharomyces cerevisiae
  5mrc-assembly1_EE  TM=9.153E-01  e=1.072E-07  Saccharomyces cerevisiae
  8apo-assembly1_Be  TM=7.670E-01  e=1.832E-08  Polytomella magna
  4v5z-assembly1_Ae  TM=9.059E-01  e=3.232E-06  Canis lupus familiaris

=== Feature glossary ===
The record interleaves many kinds of information about one protein. Here is each kind framed as the question it answers.

Q: What does the local fold look like, residue by residue?
A: A 3Di character summarizes, for each residue, the relative orientation of the Cα frame of its nearest spatial neighbor. Because it encodes fold topology rather than chemistry, 3Di alignments detect remote structural similarity that sequence alignment misses.

Q: Which residues are in helices, strands, or loops?
A: Secondary structure is the local, repeating backbone conformation. DSSP classifies it into eight states by reading the hydrogen-bond network: three helix types (H, G, I), two β types (E, B), two non-regular types (T, S), and unstructured coil (-).

Q: How big and how compact is the whole molecule?
A: Three whole-structure scalars: the radius of gyration (RMS distance of Cα from centroid, in Å), the count of Cα–Cα contacts (pairs closer than 8 Å and separated by more than four residues in sequence — i.e. tertiary, not local, contacts), and the bounding-box dimensions. Together they distinguish compact globular folds from extended fibres or disordered chains.

Q: How confident is the AlphaFold model at each residue?
A: For AlphaFold models, the B-factor field carries pLDDT — the model's own estimate of local accuracy on a 0–100 scale. Regions with pLDDT<50 should be treated as essentially unmodeled; they often correspond to intrinsically disordered segments.

Q: What family and function is it annotated with?
A: Functional annotations link the protein to curated databases. InterPro entries identify conserved domains and families by matching the sequence against member-database signatures (Pfam, PROSITE, CDD, …). Gene Ontology (GO) terms describe molecular function, biological process, and cellular component in a controlled vocabulary. CATH places the structure in a hierarchical fold classification (Class/Architecture/Topology/Homologous-superfamily). The organism is the source species.

Q: What known structures does this most resemble?
A: Nearest PDB neighbors are the top structural matches found by Foldseek when searching this structure against the entire Protein Data Bank. Each hit reports a TM-score (0 to 1; >0.5 almost always implies the same fold) and an E-value. These are *structural* homologs — they may share no detectable sequence similarity.

Q: Which residues are buried vs exposed?
A: Solvent-accessible surface area (SASA) is the area in Å² traced out by the centre of a 1.4 Å probe sphere (a water molecule) rolled over the protein's van der Waals surface (Shrake–Rupley / Lee–Richards construction). Buried residues have near-zero SASA; fully exposed residues can exceed 200 Å². The total SASA scales roughly with the number of surface residues.

Q: What are the backbone torsion angles?
A: φ (phi) and ψ (psi) are the two rotatable backbone dihedrals per residue: φ is the C(i-1)–N–Cα–C torsion, ψ is the N–Cα–C–N(i+1) torsion, both in degrees on (−180°, 180°]. α-helical residues cluster near (−60°, −45°); β-strand residues near (−120°, +130°). A Ramachandran plot is simply a scatter of (φ, ψ) for every residue.

Q: Are the domains correctly placed relative to each other?
A: Predicted aligned error is AlphaFold's pairwise confidence. Unlike pLDDT (per-residue), PAE is per-residue-pair and captures whether two parts of the structure are correctly placed relative to each other. Units are ångströms of expected positional error.

Q: What if only a Cα trace is available?
A: P-SEA three-state annotation labels each residue as helix, strand, or coil based purely on the geometry of the Cα trace. It serves as a fallback when the full backbone (and thus DSSP) is unavailable.

Q: What is the amino-acid chain?
A: This is the polypeptide sequence — one letter per residue, N-terminus first. Length ranges from a few dozen residues for small domains to over a thousand for large multi-domain proteins.

Q: What do the rendered images show?
A: The six renders are orthographic views along the three Cartesian axes in both directions. Representation (cartoon, sticks, or surface) and color scheme (sequence-rainbow or by-chain) vary across proteins so the training set covers all the common visualization conventions.

Q: What do the diagnostic plots show?
A: Plot images: a contact map (which residues are close in 3D, as an N×N binary image), a Ramachandran scatter (backbone torsion angles, revealing secondary-structure composition at a glance), and — for AlphaFold structures — a PAE heatmap (pairwise prediction confidence).

Q: How mobile is each atom in the crystal?
A: B-factor (Debye–Waller factor) reflects atomic displacement in the crystal lattice. It is an experimental observable (units Å²), not a prediction; low values mean the atom is pinned down, high values mean it moves or is heterogeneous across the crystal.

Q: Where is each backbone atom in 3D?
A: The mmCIF table is the protein's shape written out atom by atom. For each backbone N, Cα, C, and carbonyl O, it records an (x, y, z) coordinate triple in Å plus the residue type, chain letter, and residue number.